Protein AF-A0A927RRY4-F1 (afdb_monomer)

Nearest PDB structures (foldseek):
  1vs3-assembly1_B  TM=9.418E-01  e=1.739E-26  Thermus thermophilus HB8
  2nr0-assembly1_B  TM=9.450E-01  e=1.843E-26  Escherichia coli K-12
  2nre-assembly1_A-2  TM=9.231E-01  e=2.767E-21  Escherichia coli K-12
  7r9g-assembly1_A-2  TM=7.947E-01  e=1.898E-15  Saccharomyces cerevisiae
  7r9f-assembly1_A-2  TM=7.989E-01  e=6.105E-15  Saccharomyces cerevisiae

Foldseek 3Di:
DDDFQKWKKKWWKWFQQQQAQWADDDPPDHHVQVQLQQLVCVLQVHRKGKDWLAITGRR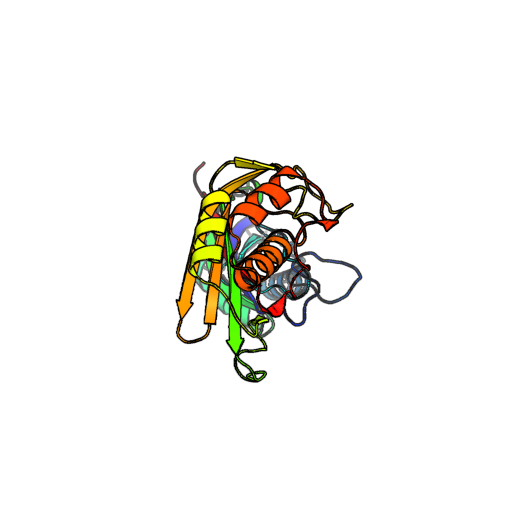ATADTIIIMIIGRDPDDFQCVQVSSQVSHDPRMGTDDMDIADPPDDSNVQWAKWKKKFKAFADPDDDPVCVQAHHYDPFFQQVLLQLLQVVVAAWAQLLLQADPPFDDPGSIWHWHGWDWDDDPRMIITMTMTRDDTPLRVQQVVQQSRVRRVVVHNVLSVVSRVVSHNVSTGDRHDNSRMYRHDIDGDRDD

Secondary structure (DSSP, 8-state):
-PPP-EEEEEEEEEE-GGGSS-SS--TTS--HHHHHHHHHHHHHSS----EESS---TT-EEEEEEEEEEEE--S-GGGHHHHHTTTS-TTEEEEEEEEE-TT--TTTTEEEEEEEEEEEE-SS--TTTTTTSEEES---HHHHHHHHHHHSEEEE-GGGS-TT---S-SEEEEEEEEEEEETTEEEEEEEES---TTHHHHHHHHHHHHHHH--THHHHHHHHHT-GGGS-----GGGEEEEEEEE----

Solvent-accessible surface area (backbone atoms only — not comparable to full-atom values): 13217 Å² total; per-residue (Å²): 134,81,85,82,41,78,44,24,36,41,37,29,28,30,36,62,18,72,86,24,53,12,33,54,74,57,95,87,50,58,19,52,44,50,50,50,23,52,14,45,16,67,71,67,75,44,94,31,68,71,47,57,58,65,80,46,55,54,22,33,23,29,58,38,39,49,32,32,38,62,47,72,53,88,70,57,69,91,51,47,34,70,58,37,44,76,56,32,56,94,53,37,42,45,80,46,69,44,79,49,62,82,84,64,53,64,62,8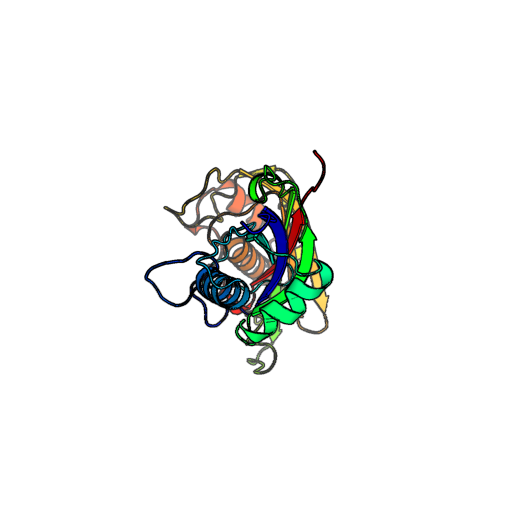3,29,50,65,34,38,32,36,35,37,29,32,28,60,40,93,63,90,47,83,91,50,51,71,51,22,42,81,35,77,61,67,35,62,67,20,32,48,53,34,32,57,72,56,44,40,79,42,61,40,45,16,33,40,55,86,92,54,88,62,96,64,55,63,36,44,26,78,42,46,48,74,46,77,58,89,58,34,37,35,43,35,42,27,22,65,61,78,50,56,63,20,70,34,18,48,51,24,29,41,50,54,24,10,63,68,54,48,30,68,54,51,56,55,29,42,73,62,47,36,43,84,70,37,34,58,72,47,72,36,50,18,35,30,40,51,38,61,45,66,62,86,75,133

Sequence (251 aa):
MGRIFMRKFVITIQYNGKNYCGWQKNDNGKSIQEEVEKALSSLFGVNTEAVGASRTDSGVSAKEYPVCFVADTKLPTNRIPFKLNRFLPKDIQAYKVKEVDLDFNLRKSVLKKTYVYSIYVSEHTLPLINPTAYKVDNLDEQAVKKALGYLVGKHDLTAFVTPGGDYTTPVKNIYSASLEQDGIVYKIKICGDGFGYNTIRIIAGTLVKIGQSGNAEDFVKIMQSKNRQNAGITLPPKGLVLESVEVTYQK

Radius of gyration: 19.67 Å; Cα contacts (8 Å, |Δi|>4): 588; chains: 1; bounding box: 51×35×58 Å

pLDDT: mean 95.09, std 7.98, range [43.19, 98.81]

Mean predicted aligned error: 3.89 Å

Structure (mmCIF, N/CA/C/O backbone):
data_AF-A0A927RRY4-F1
#
_entry.id   AF-A0A927RRY4-F1
#
loop_
_atom_site.group_PDB
_atom_site.id
_atom_site.type_symbol
_atom_site.label_atom_id
_atom_site.label_alt_id
_atom_site.label_comp_id
_atom_site.label_asym_id
_atom_site.label_entity_id
_atom_site.label_seq_id
_atom_site.pdbx_PDB_ins_code
_atom_site.Cartn_x
_atom_site.Cartn_y
_atom_site.Cartn_z
_atom_site.occupancy
_atom_site.B_iso_or_equiv
_atom_site.auth_seq_id
_atom_site.auth_comp_id
_atom_site.auth_asym_id
_atom_site.auth_atom_id
_atom_site.pdbx_PDB_model_num
ATOM 1 N N . MET A 1 1 ? 27.672 -3.715 -36.117 1.00 43.19 1 MET A N 1
ATOM 2 C CA . MET A 1 1 ? 27.563 -3.167 -34.747 1.00 43.19 1 MET A CA 1
ATOM 3 C C . MET A 1 1 ? 26.195 -2.509 -34.619 1.00 43.19 1 MET A C 1
ATOM 5 O O . MET A 1 1 ? 25.955 -1.494 -35.261 1.00 43.19 1 MET A O 1
ATOM 9 N N . GLY A 1 2 ? 25.241 -3.169 -33.957 1.00 55.50 2 GLY A N 1
ATOM 10 C CA . GLY A 1 2 ? 23.869 -2.664 -33.844 1.00 55.50 2 GLY A CA 1
ATOM 11 C C . GLY A 1 2 ? 23.824 -1.430 -32.945 1.00 55.50 2 GLY A C 1
ATOM 12 O O . GLY A 1 2 ? 24.433 -1.427 -31.883 1.00 55.50 2 GLY A O 1
ATOM 13 N N . ARG A 1 3 ? 23.141 -0.372 -33.388 1.00 57.91 3 ARG A N 1
ATOM 14 C CA . ARG A 1 3 ? 22.903 0.838 -32.588 1.00 57.91 3 ARG A CA 1
ATOM 15 C C . ARG A 1 3 ? 22.179 0.433 -31.293 1.00 57.91 3 ARG A C 1
ATOM 17 O O . ARG A 1 3 ? 21.111 -0.166 -31.389 1.00 57.91 3 ARG A O 1
ATOM 24 N N . ILE A 1 4 ? 22.765 0.744 -30.137 1.00 66.19 4 ILE A N 1
ATOM 25 C CA . ILE A 1 4 ? 22.171 0.528 -28.810 1.00 66.19 4 ILE A CA 1
ATOM 26 C C . ILE A 1 4 ? 21.054 1.565 -28.622 1.00 66.19 4 ILE A C 1
ATOM 28 O O . ILE A 1 4 ? 21.301 2.764 -28.764 1.00 66.19 4 ILE A O 1
ATOM 32 N N . PHE A 1 5 ? 19.834 1.122 -28.318 1.00 80.31 5 PHE A N 1
ATOM 33 C CA . PHE A 1 5 ? 18.679 1.969 -27.996 1.00 80.31 5 PHE A CA 1
ATOM 34 C C . PHE A 1 5 ? 18.361 1.849 -26.507 1.00 80.31 5 PHE A C 1
ATOM 36 O O . PHE A 1 5 ? 17.280 1.399 -26.125 1.00 80.31 5 PHE A O 1
ATOM 43 N N . MET A 1 6 ? 19.320 2.245 -25.667 1.00 93.50 6 MET A N 1
ATOM 44 C CA . MET A 1 6 ? 19.140 2.322 -24.217 1.00 93.50 6 MET A CA 1
ATOM 45 C C . MET A 1 6 ? 18.042 3.329 -23.891 1.00 93.50 6 MET A C 1
ATOM 47 O O . MET A 1 6 ? 18.203 4.531 -24.102 1.00 93.50 6 MET A O 1
ATOM 51 N N . ARG A 1 7 ? 16.916 2.821 -23.395 1.00 96.75 7 ARG A N 1
ATOM 52 C CA . ARG A 1 7 ? 15.715 3.597 -23.085 1.00 96.75 7 ARG A CA 1
ATOM 53 C C . ARG A 1 7 ? 15.236 3.238 -21.691 1.00 96.75 7 ARG A C 1
ATOM 55 O O . ARG A 1 7 ? 15.305 2.075 -21.288 1.00 96.75 7 ARG A O 1
ATOM 62 N N . LYS A 1 8 ? 14.745 4.229 -20.953 1.00 97.94 8 LYS A N 1
ATOM 63 C CA . LYS A 1 8 ? 14.193 4.037 -19.612 1.00 97.94 8 LYS A CA 1
ATOM 64 C C . LYS A 1 8 ? 12.689 4.199 -19.654 1.00 97.94 8 LYS A C 1
ATOM 66 O O . LYS A 1 8 ? 12.156 5.108 -20.286 1.00 97.94 8 LYS A O 1
ATOM 71 N N . PHE A 1 9 ? 12.002 3.309 -18.959 1.00 98.44 9 PHE A N 1
ATOM 72 C CA . PHE A 1 9 ? 10.552 3.279 -18.930 1.00 98.44 9 PHE A CA 1
ATOM 73 C C . PHE A 1 9 ? 10.057 3.317 -17.496 1.00 98.44 9 PHE A C 1
ATOM 75 O O . PHE A 1 9 ? 10.700 2.792 -16.589 1.00 98.44 9 PHE A O 1
ATOM 82 N N . VAL A 1 10 ? 8.882 3.907 -17.315 1.00 98.62 10 VAL A N 1
ATOM 83 C CA . VAL A 1 10 ? 8.025 3.697 -16.154 1.00 98.62 10 VAL A CA 1
ATOM 84 C C . VAL A 1 10 ? 6.778 2.981 -16.649 1.00 98.62 10 VAL A C 1
ATOM 86 O O . VAL A 1 10 ? 5.979 3.552 -17.390 1.00 98.62 10 VAL A O 1
ATOM 89 N N . ILE A 1 11 ? 6.629 1.719 -16.267 1.00 98.62 11 ILE A N 1
ATOM 90 C CA . ILE A 1 11 ? 5.452 0.901 -16.543 1.00 98.62 11 ILE A CA 1
ATOM 91 C C . ILE A 1 11 ? 4.572 0.849 -15.299 1.00 98.62 11 ILE A C 1
ATOM 93 O O . ILE A 1 11 ? 5.072 0.717 -14.186 1.00 98.62 11 ILE A O 1
ATOM 97 N N . THR A 1 12 ? 3.263 0.977 -15.464 1.00 98.69 12 THR A N 1
ATOM 98 C CA . THR A 1 12 ? 2.304 0.802 -14.376 1.00 98.69 12 THR A CA 1
ATOM 99 C C . THR A 1 12 ? 1.726 -0.598 -14.455 1.00 98.69 12 THR A C 1
ATOM 101 O O . THR A 1 12 ? 1.174 -0.994 -15.490 1.00 98.69 12 THR A O 1
ATOM 104 N N . ILE A 1 13 ? 1.867 -1.325 -13.351 1.00 98.75 13 ILE A N 1
ATOM 105 C CA . ILE A 1 13 ? 1.280 -2.644 -13.155 1.00 98.75 13 ILE A CA 1
ATOM 106 C C . ILE A 1 13 ? 0.160 -2.578 -12.118 1.00 98.75 13 ILE A C 1
ATOM 108 O O . ILE A 1 13 ? 0.164 -1.727 -11.230 1.00 98.75 13 ILE A O 1
ATOM 112 N N . GLN A 1 14 ? -0.766 -3.516 -12.226 1.00 98.56 14 GLN A N 1
ATOM 113 C CA . GLN A 1 14 ? -1.724 -3.888 -11.199 1.00 98.56 14 GLN A CA 1
ATOM 114 C C . GLN A 1 14 ? -1.397 -5.312 -10.754 1.00 98.56 14 GLN A C 1
ATOM 116 O O . GLN A 1 14 ? -1.007 -6.137 -11.584 1.00 98.56 14 GLN A O 1
ATOM 121 N N . TYR A 1 15 ? -1.563 -5.621 -9.470 1.00 98.62 15 TYR A N 1
ATOM 122 C CA . TYR A 1 15 ? -1.390 -6.986 -8.990 1.00 98.62 15 TYR A CA 1
ATOM 123 C C . TYR A 1 15 ? -2.271 -7.349 -7.796 1.00 98.62 15 TYR A C 1
ATOM 125 O O . TYR A 1 15 ? -2.585 -6.514 -6.941 1.00 98.62 15 TYR A O 1
ATOM 133 N N . ASN A 1 16 ? -2.619 -8.635 -7.721 1.00 98.38 16 ASN A N 1
ATOM 134 C CA . ASN A 1 16 ? -3.197 -9.260 -6.538 1.00 98.38 16 ASN A CA 1
ATOM 135 C C . ASN A 1 16 ? -2.069 -9.823 -5.666 1.00 98.38 16 ASN A C 1
ATOM 137 O O . ASN A 1 16 ? -1.429 -10.811 -6.015 1.00 98.38 16 ASN A O 1
ATOM 141 N N . GLY A 1 17 ? -1.835 -9.204 -4.511 1.00 97.69 17 GLY A N 1
ATOM 142 C CA . GLY A 1 17 ? -0.709 -9.539 -3.639 1.00 97.69 17 GLY A CA 1
ATOM 143 C C . GLY A 1 17 ? -0.865 -10.833 -2.843 1.00 97.69 17 GLY A C 1
ATOM 144 O O . GLY A 1 17 ? 0.094 -11.240 -2.193 1.00 97.69 17 GLY A O 1
ATOM 145 N N . LYS A 1 18 ? -2.039 -11.484 -2.868 1.00 97.44 18 LYS A N 1
ATOM 146 C CA . LYS A 1 18 ? -2.396 -12.606 -1.977 1.00 97.44 18 LYS A CA 1
ATOM 147 C C . LYS A 1 18 ? -1.337 -13.713 -1.909 1.00 97.44 18 LYS A C 1
ATOM 149 O O . LYS A 1 18 ? -1.095 -14.238 -0.827 1.00 97.44 18 LYS A O 1
ATOM 154 N N . ASN A 1 19 ? -0.736 -14.063 -3.043 1.00 96.88 19 ASN A N 1
ATOM 155 C CA . ASN A 1 19 ? 0.203 -15.184 -3.163 1.00 96.88 19 ASN A CA 1
ATOM 156 C C . ASN A 1 19 ? 1.678 -14.752 -3.107 1.00 96.88 19 ASN A C 1
ATOM 158 O O . ASN A 1 19 ? 2.556 -15.544 -3.448 1.00 96.88 19 ASN A O 1
ATOM 162 N N . TYR A 1 20 ? 1.949 -13.504 -2.715 1.00 98.06 20 TYR A N 1
ATOM 163 C CA . TYR A 1 20 ? 3.273 -12.902 -2.794 1.00 98.06 20 TYR A CA 1
ATOM 164 C C . TYR A 1 20 ? 3.754 -12.373 -1.447 1.00 98.06 20 TYR A C 1
ATOM 166 O O . TYR A 1 20 ? 3.009 -11.745 -0.685 1.00 98.06 20 TYR A O 1
ATOM 174 N N . CYS A 1 21 ? 5.053 -12.527 -1.215 1.00 96.94 21 CYS A N 1
ATOM 175 C CA . CYS A 1 21 ? 5.802 -12.008 -0.075 1.00 96.94 21 CYS A CA 1
ATOM 176 C C . CYS A 1 21 ? 6.147 -10.517 -0.243 1.00 96.94 21 CYS A C 1
ATOM 178 O O . CYS A 1 21 ? 7.229 -10.069 0.131 1.00 96.94 21 CYS A O 1
ATOM 180 N N . GLY A 1 22 ? 5.214 -9.748 -0.813 1.00 96.38 22 GLY A N 1
ATOM 181 C CA . GLY A 1 22 ? 5.327 -8.314 -1.052 1.00 96.38 22 GLY A CA 1
ATOM 182 C C . GLY A 1 22 ? 6.008 -7.970 -2.375 1.00 96.38 22 GLY A C 1
ATOM 183 O O . GLY A 1 22 ? 6.265 -8.829 -3.223 1.00 96.38 22 GLY A O 1
ATOM 184 N N . TRP A 1 23 ? 6.288 -6.678 -2.561 1.00 97.12 23 TRP A N 1
ATOM 185 C CA . TRP A 1 23 ? 6.979 -6.205 -3.762 1.00 97.12 23 TRP A CA 1
ATOM 186 C C . TRP A 1 23 ? 8.427 -6.700 -3.836 1.00 97.12 23 TRP A C 1
ATOM 188 O O . TRP A 1 23 ? 8.822 -7.281 -4.837 1.00 97.12 23 TRP A O 1
ATOM 198 N N . GLN A 1 24 ? 9.223 -6.442 -2.799 1.00 96.12 24 GLN A N 1
ATOM 199 C CA . GLN A 1 24 ? 10.682 -6.575 -2.836 1.00 96.12 24 GLN A CA 1
ATOM 200 C C . GLN A 1 24 ? 11.120 -8.049 -2.848 1.00 96.12 24 GLN A C 1
ATOM 202 O O . GLN A 1 24 ? 10.604 -8.837 -2.059 1.00 96.12 24 GLN A O 1
ATOM 207 N N . LYS A 1 25 ? 12.114 -8.412 -3.676 1.00 95.25 25 LYS A N 1
ATOM 208 C CA . LYS A 1 25 ? 12.800 -9.723 -3.593 1.00 95.25 25 LYS A CA 1
ATOM 209 C C . LYS A 1 25 ? 13.298 -9.996 -2.170 1.00 95.25 25 LYS A C 1
ATOM 211 O O . LYS A 1 25 ? 13.897 -9.110 -1.561 1.00 95.25 25 LYS A O 1
ATOM 216 N N . ASN A 1 26 ? 13.022 -11.188 -1.653 1.00 90.50 26 ASN A N 1
ATOM 217 C CA . ASN A 1 26 ? 13.413 -11.632 -0.318 1.00 90.50 26 ASN A CA 1
ATOM 218 C C . ASN A 1 26 ? 13.406 -13.167 -0.236 1.00 90.50 26 ASN A C 1
ATOM 220 O O . ASN A 1 26 ? 12.854 -13.822 -1.115 1.00 90.50 26 ASN A O 1
ATOM 224 N N . ASP A 1 27 ? 13.968 -13.719 0.838 1.00 90.81 27 ASP A N 1
ATOM 225 C CA . ASP A 1 27 ? 14.128 -15.171 1.008 1.00 90.81 27 ASP A CA 1
ATOM 226 C C . ASP A 1 27 ? 12.855 -15.883 1.503 1.00 90.81 27 ASP A C 1
ATOM 228 O O . ASP A 1 27 ? 12.834 -17.104 1.635 1.00 90.81 27 ASP A O 1
ATOM 232 N N . ASN A 1 28 ? 11.771 -15.146 1.780 1.00 88.12 28 ASN A N 1
ATOM 233 C CA . ASN A 1 28 ? 10.552 -15.711 2.371 1.00 88.12 28 ASN A CA 1
ATOM 234 C C . ASN A 1 28 ? 9.581 -16.296 1.334 1.00 88.12 28 ASN A C 1
ATOM 236 O O . ASN A 1 28 ? 8.569 -16.883 1.716 1.00 88.12 28 ASN A O 1
ATOM 240 N N . GLY A 1 29 ? 9.850 -16.122 0.037 1.00 92.88 29 GLY A N 1
ATOM 241 C CA . GLY A 1 29 ? 9.036 -16.677 -1.041 1.00 92.88 29 GLY A CA 1
ATOM 242 C C . GLY A 1 29 ? 8.929 -15.764 -2.259 1.00 92.88 29 GLY A C 1
ATOM 243 O O . GLY A 1 29 ? 9.696 -14.820 -2.431 1.00 92.88 29 GLY A O 1
ATOM 244 N N . LYS A 1 30 ? 7.944 -16.052 -3.118 1.00 95.81 30 LYS A N 1
ATOM 245 C CA . LYS A 1 30 ? 7.731 -15.336 -4.384 1.00 95.81 30 LYS A CA 1
ATOM 246 C C . LYS A 1 30 ? 7.435 -13.859 -4.135 1.00 95.81 30 LYS A C 1
ATOM 248 O O . LYS A 1 30 ? 6.503 -13.540 -3.395 1.00 95.81 30 LYS A O 1
ATOM 253 N N . SER A 1 31 ? 8.155 -12.960 -4.800 1.00 98.06 31 SER A N 1
ATOM 254 C CA . SER A 1 31 ? 7.881 -11.518 -4.757 1.00 98.06 31 SER A CA 1
ATOM 255 C C . SER A 1 31 ? 7.355 -10.995 -6.093 1.00 98.06 31 SER A C 1
ATOM 257 O O . SER A 1 31 ? 7.597 -11.579 -7.150 1.00 98.06 31 SER A O 1
ATOM 259 N N . ILE A 1 32 ? 6.646 -9.864 -6.060 1.00 98.56 32 ILE A N 1
ATOM 260 C CA . ILE A 1 32 ? 6.170 -9.214 -7.292 1.00 98.56 32 ILE A CA 1
ATOM 261 C C . ILE A 1 32 ? 7.360 -8.751 -8.145 1.00 98.56 32 ILE A C 1
ATOM 263 O O . ILE A 1 32 ? 7.339 -8.912 -9.362 1.00 98.56 32 ILE A O 1
ATOM 267 N N . GLN A 1 33 ? 8.406 -8.194 -7.522 1.00 98.62 33 GLN A N 1
ATOM 268 C CA . GLN A 1 33 ? 9.596 -7.724 -8.231 1.00 98.62 33 GLN A CA 1
ATOM 269 C C . GLN A 1 33 ? 10.280 -8.866 -8.982 1.00 98.62 33 GLN A C 1
ATOM 271 O O . GLN A 1 33 ? 10.667 -8.674 -10.129 1.00 98.62 33 GLN A O 1
ATOM 276 N N . GLU A 1 34 ? 10.412 -10.041 -8.363 1.00 98.19 34 GLU A N 1
ATOM 277 C CA . GLU A 1 34 ? 11.046 -11.199 -8.995 1.00 98.19 34 GLU A CA 1
ATOM 278 C C . GLU A 1 34 ? 10.301 -11.624 -10.268 1.00 98.19 34 GLU A C 1
ATOM 280 O O . GLU A 1 34 ? 10.915 -11.803 -11.318 1.00 98.19 34 GLU A O 1
ATOM 285 N N . GLU A 1 35 ? 8.973 -11.730 -10.207 1.00 98.62 35 GLU A N 1
ATOM 286 C CA . GLU A 1 35 ? 8.155 -12.104 -11.366 1.00 98.62 35 GLU A CA 1
ATOM 287 C C . GLU A 1 35 ? 8.179 -11.035 -12.467 1.00 98.62 35 GLU A C 1
ATOM 289 O O . GLU A 1 35 ? 8.225 -11.359 -13.656 1.00 98.62 35 GLU A O 1
ATOM 294 N N . VAL A 1 36 ? 8.214 -9.754 -12.090 1.00 98.75 36 VAL A N 1
ATOM 295 C CA . VAL A 1 36 ? 8.359 -8.649 -13.047 1.00 98.75 36 VAL A CA 1
ATOM 296 C C . VAL A 1 36 ? 9.728 -8.687 -13.731 1.00 98.75 36 VAL A C 1
ATOM 298 O O . VAL A 1 36 ? 9.791 -8.567 -14.952 1.00 98.75 36 VAL A O 1
ATOM 301 N N . GLU A 1 37 ? 10.816 -8.897 -12.990 1.00 98.75 37 GLU A N 1
ATOM 302 C CA . GLU A 1 37 ? 12.172 -8.998 -13.552 1.00 98.75 37 GLU A CA 1
ATOM 303 C C . GLU A 1 37 ? 12.333 -10.233 -14.451 1.00 98.75 37 GLU A C 1
ATOM 305 O O . GLU A 1 37 ? 12.931 -10.133 -15.526 1.00 98.75 37 GLU A O 1
ATOM 310 N N . LYS A 1 38 ? 11.734 -11.378 -14.089 1.00 98.62 38 LYS A N 1
ATOM 311 C CA . LYS A 1 38 ? 11.665 -12.571 -14.957 1.00 98.62 38 LYS A CA 1
ATOM 312 C C . LYS A 1 38 ? 10.935 -12.276 -16.267 1.00 98.62 38 LYS A C 1
ATOM 314 O O . LYS A 1 38 ? 11.420 -12.644 -17.342 1.00 98.62 38 LYS A O 1
ATOM 319 N N . ALA A 1 39 ? 9.794 -11.592 -16.198 1.00 98.75 39 ALA A N 1
ATOM 320 C CA . ALA A 1 39 ? 9.013 -11.233 -17.378 1.00 98.75 39 ALA A CA 1
ATOM 321 C C . ALA A 1 39 ? 9.744 -10.223 -18.276 1.00 98.75 39 ALA A C 1
ATOM 323 O O . ALA A 1 39 ? 9.772 -10.393 -19.497 1.00 98.75 39 ALA A O 1
ATOM 324 N N . LEU A 1 40 ? 10.379 -9.205 -17.685 1.00 98.69 40 LEU A N 1
ATOM 325 C CA . LEU A 1 40 ? 11.207 -8.238 -18.411 1.00 98.69 40 LEU A CA 1
ATOM 326 C C . LEU A 1 40 ? 12.387 -8.936 -19.091 1.00 98.69 40 LEU A C 1
ATOM 328 O O . LEU A 1 40 ? 12.614 -8.734 -20.283 1.00 98.69 40 LEU A O 1
ATOM 332 N N . SER A 1 41 ? 13.079 -9.817 -18.367 1.00 98.44 41 SER A N 1
ATOM 333 C CA . SER A 1 41 ? 14.222 -10.554 -18.909 1.00 98.44 41 SER A CA 1
ATOM 334 C C . SER A 1 41 ? 13.820 -11.484 -20.053 1.00 98.44 41 SER A C 1
ATOM 336 O O . SER A 1 41 ? 14.522 -11.570 -21.056 1.00 98.44 41 SER A O 1
ATOM 338 N N . SER A 1 42 ? 12.648 -12.117 -19.954 1.00 98.31 42 SER A N 1
ATOM 339 C CA . SER A 1 42 ? 12.085 -12.946 -21.030 1.00 98.31 42 SER A CA 1
ATOM 340 C C . SER A 1 42 ? 11.719 -12.121 -22.267 1.00 98.31 42 SER A C 1
ATOM 342 O O . SER A 1 42 ? 11.928 -12.562 -23.395 1.00 98.31 42 SER A O 1
ATOM 344 N N . LEU A 1 43 ? 11.192 -10.908 -22.073 1.00 98.12 43 LEU A N 1
ATOM 345 C CA . LEU A 1 43 ? 10.816 -10.016 -23.169 1.00 98.12 43 LEU A CA 1
ATOM 346 C C . LEU A 1 43 ? 12.033 -9.439 -23.909 1.00 98.12 43 LEU A C 1
ATOM 348 O O . LEU A 1 43 ? 11.990 -9.313 -25.134 1.00 98.12 43 LEU A O 1
ATOM 352 N N . PHE A 1 44 ? 13.078 -9.045 -23.178 1.00 96.75 44 PHE A N 1
ATOM 353 C CA . PHE A 1 44 ? 14.244 -8.351 -23.738 1.00 96.75 44 PHE A CA 1
ATOM 354 C C . PHE A 1 44 ? 15.450 -9.262 -24.002 1.00 96.75 44 PHE A C 1
ATOM 356 O O . PHE A 1 44 ? 16.394 -8.834 -24.660 1.00 96.75 44 PHE A O 1
ATOM 363 N N . GLY A 1 45 ? 15.418 -10.515 -23.540 1.00 96.12 45 GLY A N 1
ATOM 364 C CA . GLY A 1 45 ? 16.475 -11.505 -23.768 1.00 96.12 45 GLY A CA 1
ATOM 365 C C . GLY A 1 45 ? 17.741 -11.291 -22.933 1.00 96.12 45 GLY A C 1
ATOM 366 O O . GLY A 1 45 ? 18.748 -11.949 -23.177 1.00 96.12 45 GLY A O 1
ATOM 367 N N . VAL A 1 46 ? 17.707 -10.378 -21.960 1.00 95.00 46 VAL A N 1
ATOM 368 C CA . VAL A 1 46 ? 18.823 -10.047 -21.063 1.00 95.00 46 VAL A CA 1
ATOM 369 C C . VAL A 1 46 ? 18.294 -9.790 -19.659 1.00 95.00 46 VAL A C 1
ATOM 371 O O . VAL A 1 46 ? 17.154 -9.354 -19.502 1.00 95.00 46 VAL A O 1
ATOM 374 N N . ASN A 1 47 ? 19.118 -10.024 -18.636 1.00 96.50 47 ASN A N 1
ATOM 375 C CA . ASN A 1 47 ? 18.737 -9.721 -17.257 1.00 96.50 47 ASN A CA 1
ATOM 376 C C . ASN A 1 47 ? 18.362 -8.234 -17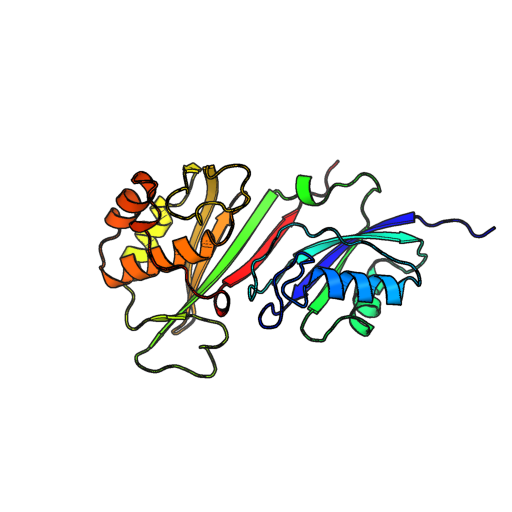.125 1.00 96.50 47 ASN A C 1
ATOM 378 O O . ASN A 1 47 ? 19.174 -7.358 -17.423 1.00 96.50 47 ASN A O 1
ATOM 382 N N . THR A 1 48 ? 17.118 -7.969 -16.729 1.00 97.31 48 THR A N 1
ATOM 383 C CA . THR A 1 48 ? 16.548 -6.622 -16.636 1.00 97.31 48 THR A CA 1
ATOM 384 C C . THR A 1 48 ? 16.041 -6.371 -15.222 1.00 97.31 48 THR A C 1
ATOM 386 O O . THR A 1 48 ? 15.064 -6.981 -14.788 1.00 97.31 48 THR A O 1
ATOM 389 N N . GLU A 1 49 ? 16.682 -5.439 -14.519 1.00 97.44 49 GLU A N 1
ATOM 390 C CA . GLU A 1 49 ? 16.293 -5.044 -13.165 1.00 97.44 49 GLU A CA 1
ATOM 391 C C . GLU A 1 49 ? 15.079 -4.109 -13.151 1.00 97.44 49 GLU A C 1
ATOM 393 O O . GLU A 1 49 ? 14.872 -3.296 -14.060 1.00 97.44 49 GLU A O 1
ATOM 398 N N . ALA A 1 50 ? 14.300 -4.186 -12.069 1.00 97.94 50 ALA A N 1
ATOM 399 C CA . ALA A 1 50 ? 13.103 -3.384 -11.875 1.00 97.94 50 ALA A CA 1
ATOM 400 C C . ALA A 1 50 ? 13.136 -2.622 -10.544 1.00 97.94 50 ALA A C 1
ATOM 402 O O . ALA A 1 50 ? 13.350 -3.182 -9.469 1.00 97.94 50 ALA A O 1
ATOM 403 N N . VAL A 1 51 ? 12.823 -1.328 -10.591 1.00 98.06 51 VAL A N 1
ATOM 404 C CA . VAL A 1 51 ? 12.706 -0.465 -9.410 1.00 98.06 51 VAL A CA 1
ATOM 405 C C . VAL A 1 51 ? 11.250 -0.065 -9.219 1.00 98.06 51 VAL A C 1
ATOM 407 O O . VAL A 1 51 ? 10.700 0.687 -10.014 1.00 98.06 51 VAL A O 1
ATOM 410 N N . GLY A 1 52 ? 10.617 -0.525 -8.141 1.00 97.38 52 GLY A N 1
ATOM 411 C CA . GLY A 1 52 ? 9.265 -0.102 -7.769 1.00 97.38 52 GLY A CA 1
ATOM 412 C C . GLY A 1 52 ? 9.226 1.284 -7.120 1.00 97.38 52 GLY A C 1
ATOM 413 O O . GLY A 1 52 ? 10.177 1.697 -6.443 1.00 97.38 52 GLY A O 1
ATOM 414 N N . ALA A 1 53 ? 8.096 1.979 -7.280 1.00 95.94 53 ALA A N 1
ATOM 415 C CA . ALA A 1 53 ? 7.842 3.278 -6.647 1.00 95.94 53 ALA A CA 1
ATOM 416 C C . ALA A 1 53 ? 7.657 3.203 -5.119 1.00 95.94 53 ALA A C 1
ATOM 418 O O . ALA A 1 53 ? 7.747 4.209 -4.411 1.00 95.94 53 ALA A O 1
ATOM 419 N N . SER A 1 54 ? 7.379 2.015 -4.583 1.00 91.62 54 SER A N 1
ATOM 420 C CA . SER A 1 54 ? 7.209 1.788 -3.151 1.00 91.62 54 SER A CA 1
ATOM 421 C C . SER A 1 54 ? 7.780 0.430 -2.739 1.00 91.62 54 SER A C 1
ATOM 423 O O . SER A 1 54 ? 8.358 -0.296 -3.539 1.00 91.62 54 SER A O 1
ATOM 425 N N . ARG A 1 55 ? 7.637 0.091 -1.462 1.00 91.56 55 ARG A N 1
ATOM 426 C CA . ARG A 1 55 ? 7.489 -1.300 -1.036 1.00 91.56 55 ARG A CA 1
ATOM 427 C C . ARG A 1 55 ? 6.008 -1.541 -0.729 1.00 91.56 55 ARG A C 1
ATOM 429 O O . ARG A 1 55 ? 5.262 -0.590 -0.468 1.00 91.56 55 ARG A O 1
ATOM 436 N N . THR A 1 56 ? 5.596 -2.795 -0.782 1.00 94.81 56 THR A N 1
ATOM 437 C CA . THR A 1 56 ? 4.298 -3.278 -0.301 1.00 94.81 56 THR A CA 1
ATOM 438 C C . THR A 1 56 ? 4.526 -4.546 0.501 1.00 94.81 56 THR A C 1
ATOM 440 O O . THR A 1 56 ? 5.417 -5.334 0.170 1.00 94.81 56 THR A O 1
ATOM 443 N N . ASP A 1 57 ? 3.748 -4.704 1.568 1.00 93.19 57 ASP A N 1
ATOM 444 C CA . ASP A 1 57 ? 3.874 -5.830 2.488 1.00 93.19 57 ASP A CA 1
ATOM 445 C C . ASP A 1 57 ? 3.355 -7.122 1.840 1.00 93.19 57 ASP A C 1
ATOM 447 O O . ASP A 1 57 ? 2.584 -7.093 0.876 1.00 93.19 57 ASP A O 1
ATOM 451 N N . SER A 1 58 ? 3.735 -8.269 2.407 1.00 96.06 58 SER A N 1
ATOM 452 C 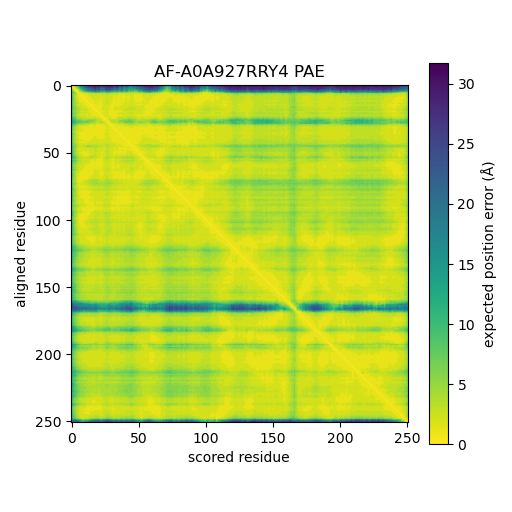CA . SER A 1 58 ? 3.196 -9.573 2.009 1.00 96.06 58 SER A CA 1
ATOM 453 C C . SER A 1 58 ? 1.668 -9.560 1.979 1.00 96.06 58 SER A C 1
ATOM 455 O O . SER A 1 58 ? 1.025 -9.117 2.933 1.00 96.06 58 SER A O 1
ATOM 457 N N . GLY A 1 59 ? 1.078 -10.061 0.893 1.00 97.19 59 GLY A N 1
ATOM 458 C CA . GLY A 1 59 ? -0.375 -10.121 0.729 1.00 97.19 59 GLY A CA 1
ATOM 459 C C . GLY A 1 59 ? -1.054 -8.824 0.267 1.00 97.19 59 GLY A C 1
ATOM 460 O O . GLY A 1 59 ? -2.235 -8.874 -0.074 1.00 97.19 59 GLY A O 1
ATOM 461 N N . VAL A 1 60 ? -0.372 -7.671 0.264 1.00 98.12 60 VAL A N 1
ATOM 462 C CA . VAL A 1 60 ? -0.979 -6.374 -0.099 1.00 98.12 60 VAL A CA 1
ATOM 463 C C . VAL A 1 60 ? -1.088 -6.254 -1.612 1.00 98.12 60 VAL A C 1
ATOM 465 O O . VAL A 1 60 ? -0.105 -6.459 -2.314 1.00 98.12 60 VAL A O 1
ATOM 468 N N . SER A 1 61 ? -2.264 -5.882 -2.117 1.00 98.56 61 SER A N 1
ATOM 469 C CA . SER A 1 61 ? -2.496 -5.686 -3.556 1.00 98.56 61 SER A CA 1
ATOM 470 C C . SER A 1 61 ? -2.188 -4.250 -3.989 1.00 98.56 61 SER A C 1
ATOM 472 O O . SER A 1 61 ? -2.123 -3.342 -3.158 1.00 98.56 61 SER A O 1
ATOM 474 N N . ALA A 1 62 ? -2.023 -4.017 -5.289 1.00 98.50 62 ALA A N 1
ATOM 475 C CA . ALA A 1 62 ? -1.897 -2.667 -5.833 1.00 98.50 62 ALA A CA 1
ATOM 476 C C . ALA A 1 62 ? -2.677 -2.524 -7.133 1.00 98.50 62 ALA A C 1
ATOM 478 O O . ALA A 1 62 ? -2.650 -3.424 -7.969 1.00 98.50 62 ALA A O 1
ATOM 479 N N . LYS A 1 63 ? -3.346 -1.383 -7.298 1.00 98.31 63 LYS A N 1
ATOM 480 C CA . LYS A 1 63 ? -4.109 -1.039 -8.498 1.00 98.31 63 LYS A CA 1
ATOM 481 C C . LYS A 1 63 ? -3.270 -0.239 -9.485 1.00 98.31 63 LYS A C 1
ATOM 483 O O . LYS A 1 63 ? -3.214 -0.612 -10.649 1.00 98.31 63 LYS A O 1
ATOM 488 N N . GLU A 1 64 ? -2.563 0.788 -9.015 1.00 98.00 64 GLU A N 1
ATOM 489 C CA . GLU A 1 64 ? -1.607 1.531 -9.839 1.00 98.00 64 GLU A CA 1
ATOM 490 C C . GLU A 1 64 ? -0.213 1.518 -9.207 1.00 98.00 64 GLU A C 1
ATOM 492 O O . GLU A 1 64 ? 0.098 2.301 -8.305 1.00 98.00 64 GLU A O 1
ATOM 497 N N . TYR A 1 65 ? 0.647 0.622 -9.692 1.00 98.56 65 TYR A N 1
ATOM 498 C CA . TYR A 1 65 ? 2.003 0.456 -9.187 1.00 98.56 65 TYR A CA 1
ATOM 499 C C . TYR A 1 65 ? 3.053 0.781 -10.257 1.00 98.56 65 TYR A C 1
ATOM 501 O O . TYR A 1 65 ? 3.292 -0.027 -11.157 1.00 98.56 65 TYR A O 1
ATOM 509 N N . PRO A 1 66 ? 3.696 1.959 -10.199 1.00 98.69 66 PRO A N 1
ATOM 510 C CA . PRO A 1 66 ? 4.764 2.300 -11.126 1.00 98.69 66 PRO A CA 1
ATOM 511 C C . PRO A 1 66 ? 6.042 1.497 -10.850 1.00 98.69 66 PRO A C 1
ATOM 513 O O . PRO A 1 66 ? 6.498 1.378 -9.708 1.00 98.69 66 PRO A O 1
ATOM 516 N N . VAL A 1 67 ? 6.648 1.006 -11.926 1.00 98.69 67 VAL A N 1
ATOM 517 C CA 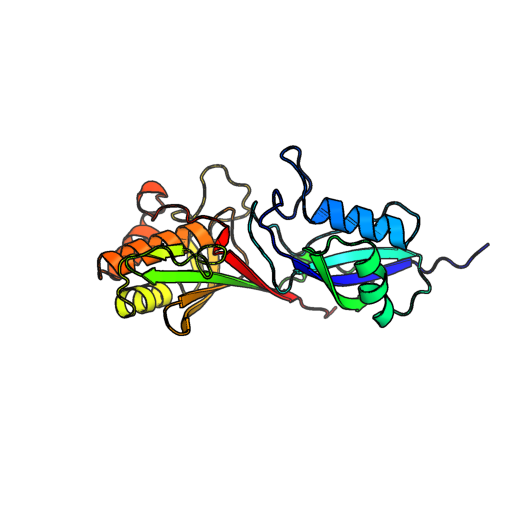. VAL A 1 67 ? 7.906 0.259 -11.955 1.00 98.69 67 VAL A CA 1
ATOM 518 C C . VAL A 1 67 ? 8.802 0.863 -13.024 1.00 98.69 67 VAL A C 1
ATOM 520 O O . VAL A 1 67 ? 8.372 1.067 -14.155 1.00 98.69 67 VAL A O 1
ATOM 523 N N . CYS A 1 68 ? 10.050 1.146 -12.677 1.00 98.56 68 CYS A N 1
ATOM 524 C CA . CYS A 1 68 ? 11.043 1.680 -13.591 1.00 98.56 68 CYS A CA 1
ATOM 525 C C . CYS A 1 68 ? 12.056 0.609 -13.988 1.00 98.56 68 CYS A C 1
ATOM 527 O O . CYS A 1 68 ? 12.521 -0.139 -13.131 1.00 98.56 68 CYS A O 1
ATOM 529 N N . PHE A 1 69 ? 12.405 0.559 -15.270 1.00 98.56 69 PHE A N 1
ATOM 530 C CA . PHE A 1 69 ? 13.448 -0.316 -15.803 1.00 98.56 69 PHE A CA 1
ATOM 531 C C . PHE A 1 69 ? 14.116 0.335 -17.018 1.00 98.56 69 PHE A C 1
ATOM 533 O O . PHE A 1 69 ? 13.574 1.270 -17.619 1.00 98.56 69 PHE A O 1
ATOM 540 N N . VAL A 1 70 ? 15.295 -0.165 -17.376 1.00 98.06 70 VAL A N 1
ATOM 541 C CA . VAL A 1 70 ? 16.032 0.219 -18.586 1.00 98.06 70 VAL A CA 1
ATOM 542 C C . VAL A 1 70 ? 16.051 -0.976 -19.528 1.00 98.06 70 VAL A C 1
ATOM 544 O O . VAL A 1 70 ? 16.233 -2.103 -19.081 1.00 98.06 70 VAL A O 1
ATOM 547 N N . ALA A 1 71 ? 15.855 -0.738 -20.820 1.00 96.56 71 ALA A N 1
ATOM 548 C CA . ALA A 1 71 ? 15.959 -1.774 -21.838 1.00 96.56 71 ALA A CA 1
ATOM 549 C C . ALA A 1 71 ? 16.621 -1.229 -23.106 1.00 96.56 71 ALA A C 1
ATOM 551 O O . ALA A 1 71 ? 16.353 -0.097 -23.515 1.00 96.56 71 ALA A O 1
ATOM 552 N N . ASP A 1 72 ? 17.440 -2.059 -23.752 1.00 94.50 72 ASP A N 1
ATOM 553 C CA . ASP A 1 72 ? 17.871 -1.840 -25.133 1.00 94.50 72 ASP A CA 1
ATOM 554 C C . ASP A 1 72 ? 16.789 -2.384 -26.069 1.00 94.50 72 ASP A C 1
ATOM 556 O O . ASP A 1 72 ? 16.629 -3.596 -26.237 1.00 94.50 72 ASP A O 1
ATOM 560 N N . THR A 1 73 ? 15.954 -1.496 -26.613 1.00 94.38 73 THR A N 1
ATOM 561 C CA . THR A 1 73 ? 14.810 -1.953 -27.403 1.00 94.38 73 THR A CA 1
ATOM 562 C C . THR A 1 73 ? 14.310 -0.962 -28.443 1.00 94.38 73 THR A C 1
ATOM 564 O O . THR A 1 73 ? 14.100 0.226 -28.190 1.00 94.38 73 THR A O 1
ATOM 567 N N . LYS A 1 74 ? 13.985 -1.504 -29.620 1.00 94.06 74 LYS A N 1
ATOM 568 C CA . LYS A 1 74 ? 13.243 -0.813 -30.685 1.00 94.06 74 LYS A CA 1
ATOM 569 C C . LYS A 1 74 ? 11.727 -0.971 -30.561 1.00 94.06 74 LYS A C 1
ATOM 571 O O . LYS A 1 74 ? 10.996 -0.497 -31.428 1.00 94.06 74 LYS A O 1
ATOM 576 N N . LEU A 1 75 ? 11.233 -1.677 -29.538 1.00 95.19 75 LEU A N 1
ATOM 577 C CA . LEU A 1 75 ? 9.796 -1.858 -29.363 1.00 95.19 75 LEU A CA 1
ATOM 578 C C . LEU A 1 75 ? 9.109 -0.490 -29.220 1.00 95.19 75 LEU A C 1
ATOM 580 O O . LEU A 1 75 ? 9.552 0.327 -28.404 1.00 95.19 75 LEU A O 1
ATOM 584 N N . PRO A 1 76 ? 8.020 -0.234 -29.969 1.00 96.75 76 PRO A N 1
ATOM 585 C CA . PRO A 1 76 ? 7.196 0.943 -29.738 1.00 96.75 76 PRO A CA 1
ATOM 586 C C . PRO A 1 76 ? 6.711 0.962 -28.289 1.00 96.75 76 PRO A C 1
ATOM 588 O O . PRO A 1 76 ? 6.222 -0.056 -27.792 1.00 96.75 76 PRO A O 1
ATOM 591 N N . THR A 1 77 ? 6.836 2.109 -27.618 1.00 97.50 77 THR A N 1
ATOM 592 C CA . THR A 1 77 ? 6.560 2.252 -26.178 1.00 97.50 77 THR A CA 1
ATOM 593 C C . THR A 1 77 ? 5.185 1.700 -25.819 1.00 97.50 77 THR A C 1
ATOM 595 O O . THR A 1 77 ? 5.068 0.832 -24.963 1.00 97.50 77 THR A O 1
ATOM 598 N N . ASN A 1 78 ? 4.148 2.079 -26.565 1.00 97.25 78 ASN A N 1
ATOM 599 C CA . ASN A 1 78 ? 2.770 1.627 -26.349 1.00 97.25 78 ASN A CA 1
ATOM 600 C C . ASN A 1 78 ? 2.541 0.107 -26.503 1.00 97.25 78 ASN A C 1
ATOM 602 O O . ASN A 1 78 ? 1.504 -0.393 -26.075 1.00 97.25 78 ASN A O 1
ATOM 606 N N . ARG A 1 79 ? 3.472 -0.647 -27.102 1.00 97.81 79 ARG A N 1
ATOM 607 C CA . ARG A 1 79 ? 3.376 -2.111 -27.251 1.00 97.81 79 ARG A CA 1
ATOM 608 C C . ARG A 1 79 ? 4.018 -2.878 -26.097 1.00 97.81 79 ARG A C 1
ATOM 610 O O . ARG A 1 79 ? 3.779 -4.081 -25.993 1.00 97.81 79 ARG A O 1
ATOM 617 N N . ILE A 1 80 ? 4.815 -2.219 -25.253 1.00 98.31 80 ILE A N 1
ATOM 618 C CA . ILE A 1 80 ? 5.544 -2.872 -24.158 1.00 98.31 80 ILE A CA 1
ATOM 619 C C . ILE A 1 80 ? 4.593 -3.581 -23.178 1.00 98.31 80 ILE A C 1
ATOM 621 O O . ILE A 1 80 ? 4.817 -4.770 -22.961 1.00 98.31 80 ILE A O 1
ATOM 625 N N . PRO A 1 81 ? 3.509 -2.964 -22.653 1.00 98.50 81 PRO A N 1
ATOM 626 C CA . PRO A 1 81 ? 2.631 -3.634 -21.689 1.00 98.50 81 PRO A CA 1
ATOM 627 C C . PRO A 1 81 ? 2.003 -4.903 -22.265 1.00 98.50 81 PRO A C 1
ATOM 629 O O . PRO A 1 81 ? 2.091 -5.969 -21.669 1.00 98.50 81 PRO A O 1
ATOM 632 N N . PHE A 1 82 ? 1.468 -4.816 -23.487 1.00 98.19 82 PHE A N 1
ATOM 633 C CA . PHE A 1 82 ? 0.860 -5.958 -24.172 1.00 98.19 82 PHE A CA 1
ATOM 634 C C . PHE A 1 82 ? 1.841 -7.122 -24.363 1.00 98.19 82 PHE A C 1
ATOM 636 O O . PHE A 1 82 ? 1.473 -8.280 -24.175 1.00 98.19 82 PHE A O 1
ATOM 643 N N . LYS A 1 83 ? 3.092 -6.832 -24.744 1.00 98.44 83 LYS A N 1
ATOM 644 C CA . LYS A 1 83 ? 4.112 -7.874 -24.913 1.00 98.44 83 LYS A CA 1
ATOM 645 C C . LYS A 1 83 ? 4.588 -8.435 -23.575 1.00 98.44 83 LYS A C 1
ATOM 647 O O . LYS A 1 83 ? 4.763 -9.645 -23.480 1.00 98.44 83 LYS A O 1
ATOM 652 N N . LEU A 1 84 ? 4.758 -7.588 -22.560 1.00 98.62 84 LEU A N 1
ATOM 653 C CA . LEU A 1 84 ? 5.182 -8.002 -21.224 1.00 98.62 84 LEU A CA 1
ATOM 654 C C . LEU A 1 84 ? 4.146 -8.917 -20.557 1.00 98.62 84 LEU A C 1
ATOM 656 O O . LEU A 1 84 ? 4.517 -9.930 -19.972 1.00 98.62 84 LEU A O 1
ATOM 660 N N . ASN A 1 85 ? 2.851 -8.630 -20.724 1.00 98.69 85 ASN A N 1
ATOM 661 C CA . ASN A 1 85 ? 1.754 -9.427 -20.159 1.00 98.69 85 ASN A CA 1
ATOM 662 C C . ASN A 1 85 ? 1.710 -10.880 -20.654 1.00 98.69 85 ASN A C 1
ATOM 664 O O . ASN A 1 85 ? 1.062 -11.708 -20.025 1.00 98.69 85 ASN A O 1
ATOM 668 N N . ARG A 1 86 ? 2.401 -11.216 -21.754 1.00 98.25 86 ARG A N 1
ATOM 669 C CA . ARG A 1 86 ? 2.559 -12.611 -22.205 1.00 98.25 86 ARG A CA 1
ATOM 670 C C . ARG A 1 86 ? 3.476 -13.432 -21.297 1.00 98.25 86 ARG A C 1
ATOM 672 O O . ARG A 1 86 ? 3.386 -14.654 -21.312 1.00 98.25 86 ARG A O 1
ATOM 679 N N . PHE A 1 87 ? 4.361 -12.763 -20.561 1.00 98.50 87 PHE A N 1
ATOM 680 C CA . PHE A 1 87 ? 5.333 -13.375 -19.659 1.00 98.50 87 PHE A CA 1
ATOM 681 C C . PHE A 1 87 ? 4.984 -13.160 -18.185 1.00 98.50 87 PHE A C 1
ATOM 683 O O . PHE A 1 87 ? 5.463 -13.905 -17.336 1.00 98.50 87 PHE A O 1
ATOM 690 N N . LEU A 1 88 ? 4.165 -12.153 -17.870 1.00 98.62 88 LEU A N 1
ATOM 691 C CA . LEU A 1 88 ? 3.712 -11.926 -16.504 1.00 98.62 88 LEU A CA 1
ATOM 692 C C . LEU A 1 88 ? 2.671 -12.974 -16.061 1.00 98.62 88 LEU A C 1
ATOM 694 O O . LEU A 1 88 ? 1.815 -13.371 -16.859 1.00 98.62 88 LEU A O 1
ATOM 698 N N . PRO A 1 89 ? 2.678 -13.363 -14.774 1.00 98.31 89 PRO A N 1
ATOM 699 C CA . PRO A 1 89 ? 1.590 -14.120 -14.156 1.00 98.31 89 PRO A CA 1
ATOM 700 C C . PRO A 1 89 ? 0.221 -13.432 -14.296 1.00 98.31 89 PRO A C 1
ATOM 702 O O . PRO A 1 89 ? 0.128 -12.212 -14.393 1.00 98.31 89 PRO A O 1
ATOM 705 N N . LYS A 1 90 ? -0.884 -14.190 -14.262 1.00 97.94 90 LYS A N 1
ATOM 706 C CA . LYS A 1 90 ? -2.248 -13.627 -14.423 1.00 97.94 90 LYS A CA 1
ATOM 707 C C . LYS A 1 90 ? -2.644 -12.638 -13.320 1.00 97.94 90 LYS A C 1
ATOM 709 O O . LYS A 1 90 ? -3.509 -11.794 -13.529 1.00 97.94 90 LYS A O 1
ATOM 714 N N . ASP A 1 91 ? -2.037 -12.764 -12.153 1.00 98.00 91 ASP A N 1
ATOM 715 C CA . ASP A 1 91 ? -2.201 -11.918 -10.976 1.00 98.00 91 ASP A CA 1
ATOM 716 C C . ASP A 1 91 ? -1.287 -10.682 -10.972 1.00 98.00 91 ASP A C 1
ATOM 718 O O . ASP A 1 91 ? -1.394 -9.885 -10.042 1.00 98.00 91 ASP A O 1
ATOM 722 N N . ILE A 1 92 ? -0.460 -10.472 -12.006 1.00 98.75 92 ILE A N 1
ATOM 723 C CA . ILE A 1 92 ? 0.350 -9.262 -12.220 1.00 98.75 92 ILE A CA 1
ATOM 724 C C . ILE A 1 92 ? 0.195 -8.816 -13.675 1.00 98.75 92 ILE A C 1
ATOM 726 O O . ILE A 1 92 ? 0.605 -9.523 -14.583 1.00 98.75 92 ILE A O 1
ATOM 730 N N . GLN A 1 93 ? -0.361 -7.641 -13.944 1.00 98.69 93 GLN A N 1
ATOM 731 C CA . GLN A 1 93 ? -0.585 -7.191 -15.322 1.00 98.69 93 GLN A CA 1
ATOM 732 C C . GLN A 1 93 ? -0.192 -5.728 -15.501 1.00 98.69 93 GLN A C 1
ATOM 734 O O . GLN A 1 93 ? -0.532 -4.870 -14.690 1.00 98.69 93 GLN A O 1
ATOM 739 N N . ALA A 1 94 ? 0.516 -5.435 -16.588 1.00 98.62 94 ALA A N 1
ATOM 740 C CA . ALA A 1 94 ? 0.864 -4.088 -17.006 1.00 98.62 94 ALA A CA 1
ATOM 741 C C . ALA A 1 94 ? -0.214 -3.497 -17.919 1.00 98.62 94 ALA A C 1
ATOM 743 O O . ALA A 1 94 ? -0.729 -4.174 -18.808 1.00 98.62 94 ALA A O 1
ATOM 744 N N . TYR A 1 95 ? -0.515 -2.210 -17.757 1.00 97.38 95 TYR A N 1
ATOM 745 C CA . TYR A 1 95 ? -1.566 -1.559 -18.556 1.00 97.38 95 TYR A CA 1
ATOM 746 C C . TYR A 1 95 ? -1.215 -0.150 -19.042 1.00 97.38 95 TYR A C 1
ATOM 748 O O . TYR A 1 95 ? -1.888 0.387 -19.919 1.00 97.38 95 TYR A O 1
ATOM 756 N N . LYS A 1 96 ? -0.142 0.454 -18.526 1.00 97.25 96 LYS A N 1
ATOM 757 C CA . LYS A 1 96 ? 0.311 1.793 -18.921 1.00 97.25 96 LYS A CA 1
ATOM 758 C C . LYS A 1 96 ? 1.827 1.837 -18.931 1.00 97.25 96 LYS A C 1
ATOM 760 O O . LYS A 1 96 ? 2.465 1.173 -18.125 1.00 97.25 96 LYS A O 1
ATOM 765 N N . VAL A 1 97 ? 2.413 2.618 -19.830 1.00 98.31 97 VAL A N 1
ATOM 766 C CA . VAL A 1 97 ? 3.860 2.839 -19.865 1.00 98.31 97 VAL A CA 1
ATOM 767 C C . VAL A 1 97 ? 4.178 4.235 -20.370 1.00 98.31 97 VAL A C 1
ATOM 769 O O . VAL A 1 97 ? 3.460 4.784 -21.208 1.00 98.31 97 VAL A O 1
ATOM 772 N N . LYS A 1 98 ? 5.270 4.793 -19.862 1.00 97.31 98 LYS A N 1
ATOM 773 C CA . LYS A 1 98 ? 5.853 6.050 -20.308 1.00 97.31 98 LYS A CA 1
ATOM 774 C C . LYS A 1 98 ? 7.360 5.881 -20.453 1.00 97.31 98 LYS A C 1
ATOM 776 O O . LYS A 1 98 ? 7.993 5.252 -19.613 1.00 97.31 98 LYS A O 1
ATOM 781 N N . GLU A 1 99 ? 7.919 6.436 -21.518 1.00 97.69 99 GLU A N 1
ATOM 782 C CA . GLU A 1 99 ? 9.365 6.597 -21.659 1.00 97.69 99 GLU A CA 1
ATOM 783 C C . GLU A 1 99 ? 9.811 7.849 -20.900 1.00 97.69 99 GLU A C 1
ATOM 785 O O . GLU A 1 99 ? 9.107 8.863 -20.896 1.00 97.69 99 GLU A O 1
ATOM 790 N N . VAL A 1 100 ? 10.942 7.746 -20.214 1.00 97.56 100 VAL A N 1
ATOM 791 C CA . VAL A 1 100 ? 11.514 8.794 -19.363 1.00 97.56 100 VAL A CA 1
ATOM 792 C C . VAL A 1 100 ? 13.002 8.944 -19.664 1.00 97.56 100 VAL A C 1
ATOM 794 O O . VAL A 1 100 ? 13.616 8.043 -20.240 1.00 97.56 100 VAL A O 1
ATOM 797 N N . ASP A 1 101 ? 13.588 10.069 -19.258 1.00 96.06 101 ASP A N 1
ATOM 798 C CA . ASP A 1 101 ? 15.028 10.285 -19.388 1.00 96.06 101 ASP A CA 1
ATOM 799 C C . ASP A 1 101 ? 15.829 9.228 -18.600 1.00 96.06 101 ASP A C 1
ATOM 801 O O . ASP A 1 101 ? 15.371 8.678 -17.592 1.00 96.06 101 ASP A O 1
ATOM 805 N N . LEU A 1 102 ? 17.043 8.914 -19.063 1.00 95.81 102 LEU A N 1
ATOM 806 C CA . LEU A 1 102 ? 17.874 7.859 -18.467 1.00 95.81 102 LEU A CA 1
ATOM 807 C C . LEU A 1 102 ? 18.267 8.155 -17.006 1.00 95.81 102 LEU A C 1
ATOM 809 O O . LEU A 1 102 ? 18.426 7.224 -16.209 1.00 95.81 102 LEU A O 1
ATOM 813 N N . ASP A 1 103 ? 18.371 9.428 -16.635 1.00 94.94 103 ASP A N 1
ATOM 814 C CA . ASP A 1 103 ? 18.689 9.924 -15.291 1.00 94.94 103 ASP A CA 1
ATOM 815 C C . ASP A 1 103 ? 17.473 9.981 -14.345 1.00 94.94 103 ASP A C 1
ATOM 817 O O . ASP A 1 103 ? 17.643 10.119 -13.131 1.00 94.94 103 ASP A O 1
ATOM 821 N N . PHE A 1 104 ? 16.253 9.778 -14.855 1.00 96.75 104 PHE A N 1
ATOM 822 C CA . PHE A 1 104 ? 15.021 9.818 -14.064 1.00 96.75 104 PHE A CA 1
ATOM 823 C C . PHE A 1 104 ? 15.061 8.848 -12.872 1.00 96.75 104 PHE A C 1
ATOM 825 O O . PHE A 1 104 ? 15.361 7.657 -13.022 1.00 96.75 104 PHE A O 1
ATOM 832 N N . ASN A 1 105 ? 14.697 9.323 -11.678 1.00 95.88 105 ASN A N 1
ATOM 833 C CA . ASN A 1 105 ? 14.658 8.513 -10.460 1.00 95.88 105 ASN A CA 1
ATOM 834 C C . ASN A 1 105 ? 13.226 8.362 -9.939 1.00 95.88 105 ASN A C 1
ATOM 836 O O . ASN A 1 105 ? 12.723 9.223 -9.222 1.00 95.88 105 ASN A O 1
ATOM 840 N N . LEU A 1 106 ? 12.608 7.210 -10.218 1.00 96.62 106 LEU A N 1
ATOM 841 C CA . LEU A 1 106 ? 11.211 6.954 -9.864 1.00 96.62 106 LEU A CA 1
ATOM 842 C C . LEU A 1 106 ? 10.895 7.201 -8.384 1.00 96.62 106 LEU A C 1
ATOM 844 O O . LEU A 1 106 ? 9.873 7.805 -8.085 1.00 96.62 106 LEU A O 1
ATOM 848 N N . ARG A 1 107 ? 11.752 6.759 -7.454 1.00 93.69 107 ARG A N 1
ATOM 849 C CA . ARG A 1 107 ? 11.481 6.891 -6.012 1.00 93.69 107 ARG A CA 1
ATOM 850 C C . ARG A 1 107 ? 11.533 8.343 -5.543 1.00 93.69 107 ARG A C 1
ATOM 852 O O . ARG A 1 107 ? 10.726 8.715 -4.699 1.00 93.69 107 ARG A O 1
ATOM 859 N N . LYS A 1 108 ? 12.454 9.147 -6.086 1.00 94.06 108 LYS A N 1
ATOM 860 C CA . LYS A 1 108 ? 12.553 10.587 -5.781 1.00 94.06 108 LYS A CA 1
ATOM 861 C C . LYS A 1 108 ? 11.426 11.403 -6.418 1.00 94.06 108 LYS A C 1
ATOM 863 O O . LYS A 1 108 ? 11.133 12.492 -5.947 1.00 94.06 108 LYS A O 1
ATOM 868 N N . SER A 1 109 ? 10.794 10.866 -7.457 1.00 96.31 109 SER A N 1
ATOM 869 C CA . SER A 1 109 ? 9.701 11.513 -8.183 1.00 96.31 109 SER A CA 1
ATOM 870 C C . SER A 1 109 ? 8.303 11.175 -7.650 1.00 96.31 109 SER A C 1
AT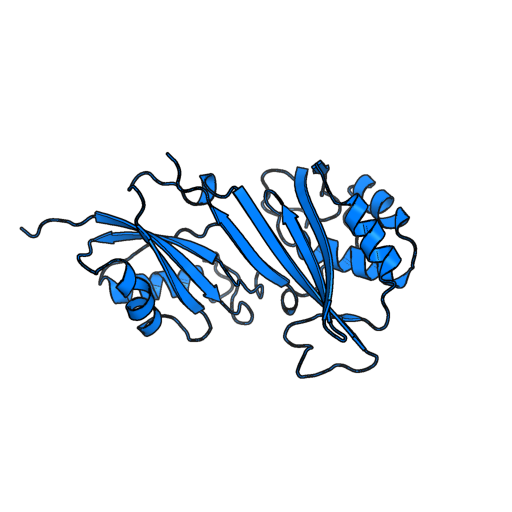OM 872 O O . SER A 1 109 ? 7.317 11.673 -8.193 1.00 96.31 109 SER A O 1
ATOM 874 N N . VAL A 1 110 ? 8.176 10.330 -6.620 1.00 96.12 110 VAL A N 1
ATOM 875 C CA . VAL A 1 110 ? 6.880 10.055 -5.975 1.00 96.12 110 VAL A CA 1
ATOM 876 C C . VAL A 1 110 ? 6.453 11.263 -5.142 1.00 96.12 110 VAL A C 1
ATOM 878 O O . VAL A 1 110 ? 7.174 11.674 -4.240 1.00 96.12 110 VAL A O 1
ATOM 881 N N . LEU A 1 111 ? 5.258 11.788 -5.415 1.00 96.00 111 LEU A N 1
ATOM 882 C CA . LEU A 1 111 ? 4.671 12.911 -4.681 1.00 96.00 111 LEU A CA 1
ATOM 883 C C . LEU A 1 111 ? 3.815 12.442 -3.503 1.00 96.00 111 LEU A C 1
ATOM 885 O O . LEU A 1 111 ? 3.914 12.975 -2.403 1.00 96.00 111 LEU A O 1
ATOM 889 N N . LYS A 1 112 ? 2.955 11.445 -3.736 1.00 97.06 112 LYS A N 1
ATOM 890 C CA . LYS A 1 112 ? 2.046 10.902 -2.720 1.00 97.06 112 LYS A CA 1
ATOM 891 C C . LYS A 1 112 ? 1.563 9.505 -3.086 1.00 97.06 112 LYS A C 1
ATOM 893 O O . LYS A 1 112 ? 1.614 9.090 -4.247 1.00 97.06 112 LYS A O 1
ATOM 898 N N . LYS A 1 113 ? 1.076 8.787 -2.080 1.00 97.69 113 LYS A N 1
ATOM 899 C CA . LYS A 1 113 ? 0.527 7.433 -2.199 1.00 97.69 113 LYS A CA 1
ATOM 900 C C . LYS A 1 113 ? -0.856 7.404 -1.578 1.00 97.69 113 LYS A C 1
ATOM 902 O O . LYS A 1 113 ? -1.028 7.904 -0.468 1.00 97.69 113 LYS A O 1
ATOM 907 N N . THR A 1 114 ? -1.802 6.779 -2.267 1.00 98.62 114 THR A N 1
ATOM 908 C CA . THR A 1 114 ? -3.158 6.561 -1.763 1.00 98.62 114 THR A CA 1
ATOM 909 C C . THR A 1 114 ? -3.357 5.084 -1.487 1.00 98.62 114 THR A C 1
ATOM 911 O O . THR A 1 114 ? -3.186 4.258 -2.380 1.00 98.62 114 THR A O 1
ATOM 914 N N . TYR A 1 115 ? -3.749 4.755 -0.265 1.00 98.62 115 TYR A N 1
ATOM 915 C CA . TYR A 1 115 ? -4.132 3.409 0.130 1.00 98.62 115 TYR A CA 1
ATOM 916 C C . TYR A 1 115 ? -5.622 3.356 0.439 1.00 98.62 115 TYR A C 1
ATOM 918 O O . TYR A 1 115 ? -6.184 4.315 0.968 1.00 98.62 115 TYR A O 1
ATOM 926 N N . VAL A 1 116 ? -6.237 2.215 0.144 1.00 98.75 116 VAL A N 1
ATOM 927 C CA . VAL A 1 116 ? -7.614 1.898 0.521 1.00 98.75 116 VAL A CA 1
ATOM 928 C C . VAL A 1 116 ? -7.603 0.631 1.362 1.00 98.75 116 VAL A C 1
ATOM 930 O O . VAL A 1 116 ? -7.060 -0.390 0.938 1.00 98.75 116 VAL A O 1
ATOM 933 N N . TYR A 1 117 ? -8.201 0.697 2.548 1.00 98.81 117 TYR A N 1
ATOM 934 C CA . TYR A 1 117 ? -8.491 -0.468 3.371 1.00 98.81 117 TYR A CA 1
ATOM 935 C C . TYR A 1 117 ? -9.998 -0.733 3.375 1.00 98.81 117 TYR A C 1
ATOM 937 O O . TYR A 1 117 ? -10.774 0.121 3.800 1.00 98.81 117 TYR A O 1
ATOM 945 N N . SER A 1 118 ? -10.409 -1.915 2.918 1.00 98.69 118 SER A N 1
ATOM 946 C CA . SER A 1 118 ? -11.820 -2.309 2.863 1.00 98.69 118 SER A CA 1
ATOM 947 C C . SER A 1 118 ? -12.225 -3.102 4.104 1.00 98.69 118 SER A C 1
ATOM 949 O O . SER A 1 118 ? -11.594 -4.106 4.456 1.00 98.69 118 SER A O 1
ATOM 951 N N . ILE A 1 119 ? -13.309 -2.680 4.741 1.00 98.50 119 ILE A N 1
ATOM 952 C CA . ILE A 1 119 ? -13.986 -3.380 5.836 1.00 98.50 119 ILE A CA 1
ATOM 953 C C . ILE A 1 119 ? -15.448 -3.617 5.447 1.00 98.50 119 ILE A C 1
ATOM 955 O O . ILE A 1 119 ? -15.980 -2.889 4.618 1.00 98.50 119 ILE A O 1
ATOM 959 N N . TYR A 1 120 ? -16.108 -4.621 6.011 1.00 98.31 120 TYR A N 1
ATOM 960 C CA . TYR A 1 120 ? -17.542 -4.826 5.812 1.00 98.31 120 TYR A CA 1
ATOM 961 C C . TYR A 1 120 ? -18.225 -5.179 7.126 1.00 98.31 120 TYR A C 1
ATOM 963 O O . TYR A 1 120 ? -17.666 -5.926 7.933 1.00 98.31 120 TYR A O 1
ATOM 971 N N . VAL A 1 121 ? -19.422 -4.631 7.325 1.00 96.50 121 VAL A N 1
ATOM 972 C CA . VAL A 1 121 ? -20.228 -4.866 8.526 1.00 96.50 121 VAL A CA 1
ATOM 973 C C . VAL A 1 121 ? -21.183 -6.019 8.246 1.00 96.50 121 VAL A C 1
ATOM 975 O O . VAL A 1 121 ? -21.971 -5.952 7.303 1.00 96.50 121 VAL A O 1
ATOM 978 N N . SER A 1 122 ? -21.074 -7.104 9.010 1.00 96.56 122 SER A N 1
ATOM 979 C CA . SER A 1 122 ? -21.932 -8.282 8.852 1.00 96.56 122 SER A CA 1
ATOM 980 C C . SER A 1 122 ? -21.817 -9.206 10.060 1.00 96.56 122 SER A C 1
ATOM 982 O O . SER A 1 122 ? -20.717 -9.432 10.565 1.00 96.56 122 SER A O 1
ATOM 984 N N . GLU A 1 123 ? -22.921 -9.837 10.457 1.00 95.44 123 GLU A N 1
ATOM 985 C CA . GLU A 1 123 ? -22.926 -10.904 11.467 1.00 95.44 123 GLU A CA 1
ATOM 986 C C . GLU A 1 123 ? -22.220 -12.168 10.953 1.00 95.44 123 GLU A C 1
ATOM 988 O O . GLU A 1 123 ? -21.452 -12.812 11.671 1.00 95.44 123 GLU A O 1
ATOM 993 N N . HIS A 1 124 ? -22.388 -12.483 9.666 1.00 96.19 124 HIS A N 1
ATOM 994 C CA . HIS A 1 124 ? -21.810 -13.664 9.030 1.00 96.19 124 HIS A CA 1
ATOM 995 C C . HIS A 1 124 ? -20.619 -13.319 8.136 1.00 96.19 124 HIS A C 1
ATOM 997 O O . HIS A 1 124 ? -20.532 -12.240 7.547 1.00 96.19 124 HIS A O 1
ATOM 1003 N N . THR A 1 125 ? -19.681 -14.257 8.008 1.00 97.38 125 THR A N 1
ATOM 1004 C CA . THR A 1 125 ? -18.611 -14.144 7.011 1.00 97.38 125 THR A CA 1
ATOM 1005 C C . THR A 1 125 ? -19.210 -14.282 5.620 1.00 97.38 125 THR A C 1
ATOM 1007 O O . THR A 1 125 ? -19.837 -15.295 5.324 1.00 97.38 125 THR A O 1
ATOM 1010 N N . LEU A 1 126 ? -18.976 -13.296 4.753 1.00 97.62 126 LEU A N 1
ATOM 1011 C CA . LEU A 1 126 ? -19.484 -13.295 3.381 1.00 97.62 126 LEU A CA 1
ATOM 1012 C C . LEU A 1 126 ? -18.392 -13.795 2.424 1.00 97.62 126 LEU A C 1
ATOM 1014 O O . LEU A 1 126 ? -17.435 -13.055 2.177 1.00 97.62 126 LEU A O 1
ATOM 1018 N N . PRO A 1 127 ? -18.483 -15.021 1.865 1.00 97.38 127 PRO A N 1
ATOM 1019 C CA . PRO A 1 127 ? -17.374 -15.635 1.125 1.00 97.38 127 PRO A CA 1
ATOM 1020 C C . PRO A 1 127 ? -16.918 -14.858 -0.116 1.00 97.38 127 PRO A C 1
ATOM 1022 O O . PRO A 1 127 ? -15.759 -14.968 -0.503 1.00 97.38 127 PRO A O 1
ATOM 1025 N N . LEU A 1 128 ? -17.801 -14.053 -0.714 1.00 96.88 128 LEU A N 1
ATOM 1026 C CA . LEU A 1 128 ? -17.501 -13.250 -1.904 1.00 96.88 128 LEU A CA 1
ATOM 1027 C C . LEU A 1 128 ? -16.828 -11.901 -1.588 1.00 96.88 128 LEU A C 1
ATOM 1029 O O . LEU A 1 128 ? -16.232 -11.302 -2.474 1.00 96.88 128 LEU A O 1
ATOM 1033 N N . ILE A 1 129 ? -16.889 -11.437 -0.334 1.00 96.94 129 ILE A N 1
ATOM 1034 C CA . ILE A 1 129 ? -16.353 -10.132 0.106 1.00 96.94 129 ILE A CA 1
ATOM 1035 C C . ILE A 1 129 ? -15.144 -10.320 1.028 1.00 96.94 129 ILE A C 1
ATOM 1037 O O . ILE A 1 129 ? -14.148 -9.602 0.948 1.00 96.94 129 ILE A O 1
ATOM 1041 N N . ASN A 1 130 ? -15.192 -11.337 1.889 1.00 97.62 130 ASN A N 1
ATOM 1042 C CA . ASN A 1 130 ? -14.153 -11.645 2.863 1.00 97.62 130 ASN A CA 1
ATOM 1043 C C . ASN A 1 130 ? -12.735 -11.828 2.282 1.00 97.62 130 ASN A C 1
ATOM 1045 O O . ASN A 1 130 ? -11.780 -11.550 3.012 1.00 97.62 130 ASN A O 1
ATOM 1049 N N . PRO A 1 131 ? -12.533 -12.293 1.033 1.00 97.00 131 PRO A N 1
ATOM 1050 C CA . PRO A 1 131 ? -11.200 -12.361 0.442 1.00 97.00 131 PRO A CA 1
ATOM 1051 C C . PRO A 1 131 ? -10.537 -10.996 0.223 1.00 97.00 131 PRO A C 1
ATOM 1053 O O . PRO A 1 131 ? -9.313 -10.953 0.155 1.00 97.00 131 PRO A O 1
ATOM 1056 N N . THR A 1 132 ? -11.311 -9.909 0.128 1.00 97.12 132 THR A N 1
ATOM 1057 C CA . THR A 1 132 ? -10.827 -8.558 -0.224 1.00 97.12 132 THR A CA 1
ATOM 1058 C C . THR A 1 132 ? -11.184 -7.486 0.808 1.00 97.12 132 THR A C 1
ATOM 1060 O O . THR A 1 132 ? -10.895 -6.311 0.599 1.00 97.12 132 THR A O 1
ATOM 1063 N N . ALA A 1 133 ? -11.825 -7.859 1.916 1.00 98.06 133 ALA A N 1
ATOM 1064 C CA . ALA A 1 133 ? -12.198 -6.945 2.989 1.00 98.06 133 ALA A CA 1
ATOM 1065 C C . ALA A 1 133 ? -12.155 -7.629 4.365 1.00 98.06 133 ALA A C 1
ATOM 1067 O O . ALA A 1 133 ? -12.176 -8.860 4.486 1.00 98.06 133 ALA A O 1
ATOM 1068 N N . TYR A 1 134 ? -12.075 -6.825 5.422 1.00 98.44 134 TYR A N 1
ATOM 1069 C CA . TYR A 1 134 ? -12.085 -7.289 6.810 1.00 98.44 134 TYR A CA 1
ATOM 1070 C C . TYR A 1 134 ? -13.489 -7.199 7.421 1.00 98.44 134 TYR A C 1
ATOM 1072 O O . TYR A 1 134 ? -14.129 -6.157 7.334 1.00 98.44 134 TYR A O 1
ATOM 1080 N N . LYS A 1 135 ? -13.968 -8.288 8.032 1.00 98.25 135 LYS A N 1
ATOM 1081 C CA . LYS A 1 135 ? -15.282 -8.338 8.689 1.00 98.25 135 LYS A CA 1
ATOM 1082 C C . LYS A 1 135 ? -15.230 -7.601 10.020 1.00 98.25 135 LYS A C 1
ATOM 1084 O O . LYS A 1 135 ? -14.309 -7.836 10.800 1.00 98.25 135 LYS A O 1
ATOM 1089 N N . VAL A 1 136 ? -16.255 -6.811 10.297 1.00 97.31 136 VAL A N 1
ATOM 1090 C CA . VAL A 1 136 ? -16.563 -6.290 11.632 1.00 97.31 136 VAL A CA 1
ATOM 1091 C C . VAL A 1 136 ? -18.043 -6.527 11.931 1.00 97.31 136 VAL A C 1
ATOM 1093 O O . VAL A 1 136 ? -18.851 -6.631 11.010 1.00 97.31 136 VAL A O 1
ATOM 1096 N N . ASP A 1 137 ? -18.401 -6.627 13.208 1.00 95.06 137 ASP A N 1
ATOM 1097 C CA . ASP A 1 137 ? -19.796 -6.869 13.610 1.00 95.06 137 ASP A CA 1
ATOM 1098 C C . ASP A 1 137 ? -20.603 -5.567 13.707 1.00 95.06 137 ASP A C 1
ATOM 1100 O O . ASP A 1 137 ? -21.800 -5.549 13.451 1.00 95.06 137 ASP A O 1
ATOM 1104 N N . ASN A 1 138 ? -19.936 -4.459 14.030 1.00 95.06 138 ASN A N 1
ATOM 1105 C CA . ASN A 1 138 ? -20.506 -3.117 14.058 1.00 95.06 138 ASN A CA 1
ATOM 1106 C C . ASN A 1 138 ? -19.429 -2.075 13.722 1.00 95.06 138 ASN A C 1
ATOM 1108 O O . ASN A 1 138 ? -18.228 -2.367 13.772 1.00 95.06 138 ASN A O 1
ATOM 1112 N N . LEU A 1 139 ? -19.877 -0.876 13.348 1.00 96.75 139 LEU A N 1
ATOM 1113 C CA . LEU A 1 139 ? -19.013 0.262 13.068 1.00 96.75 139 LEU A CA 1
ATOM 1114 C C . LEU A 1 139 ? -19.802 1.573 13.203 1.00 96.75 139 LEU A C 1
ATOM 1116 O O . LEU A 1 139 ? -20.679 1.849 12.387 1.00 96.75 139 LEU A O 1
ATOM 1120 N N . ASP A 1 140 ? -19.468 2.402 14.190 1.00 97.81 140 ASP A N 1
ATOM 1121 C CA . ASP A 1 140 ? -19.925 3.790 14.245 1.00 97.81 140 ASP A CA 1
ATOM 1122 C C . ASP A 1 140 ? -19.192 4.618 13.181 1.00 97.81 140 ASP A C 1
ATOM 1124 O O . ASP A 1 140 ? -18.021 4.992 13.312 1.00 97.81 140 ASP A O 1
ATOM 1128 N N . GLU A 1 141 ? -19.902 4.896 12.093 1.00 97.31 141 GLU A N 1
ATOM 1129 C CA . GLU A 1 141 ? -19.391 5.652 10.956 1.00 97.31 141 GLU A CA 1
ATOM 1130 C C . GLU A 1 141 ? -18.986 7.085 11.328 1.00 97.31 141 GLU A C 1
ATOM 1132 O O . GLU A 1 141 ? -17.990 7.600 10.810 1.00 97.31 141 GLU A O 1
ATOM 1137 N N . GLN A 1 142 ? -19.729 7.736 12.227 1.00 98.25 142 GLN A N 1
ATOM 1138 C CA . GLN A 1 142 ? -19.468 9.121 12.617 1.00 98.25 142 GLN A CA 1
ATOM 1139 C C . GLN A 1 142 ? -18.209 9.210 13.473 1.00 98.25 142 GLN A C 1
ATOM 1141 O O . GLN A 1 142 ? -17.371 10.087 13.242 1.00 98.25 142 GLN A O 1
ATOM 1146 N N . ALA A 1 143 ? -18.021 8.260 14.390 1.00 98.50 143 ALA A N 1
ATOM 1147 C CA . ALA A 1 143 ? -16.797 8.157 15.174 1.00 98.50 143 ALA A CA 1
ATOM 1148 C C . ALA A 1 143 ? -15.570 7.942 14.271 1.00 98.50 143 ALA A C 1
ATOM 1150 O O . ALA A 1 143 ? -14.552 8.624 14.427 1.00 98.50 143 ALA A O 1
ATOM 1151 N N . VAL A 1 144 ? -15.677 7.059 13.271 1.00 98.69 144 VAL A N 1
ATOM 1152 C CA . VAL A 1 144 ? -14.593 6.803 12.306 1.00 98.69 144 VAL A CA 1
ATOM 1153 C C . VAL A 1 144 ? -14.305 8.031 11.442 1.00 98.69 144 VAL A C 1
ATOM 1155 O O . VAL A 1 144 ? -13.140 8.405 11.287 1.00 98.69 144 VAL A O 1
ATOM 1158 N N . LYS A 1 145 ? -15.334 8.695 10.903 1.00 98.69 145 LYS A N 1
ATOM 1159 C CA . LYS A 1 145 ? -15.181 9.929 10.110 1.00 98.69 145 LYS A CA 1
ATOM 1160 C C . LYS A 1 145 ? -14.505 11.038 10.913 1.00 98.69 145 LYS A C 1
ATOM 1162 O O . LYS A 1 145 ? -13.587 11.686 10.410 1.00 98.69 145 LYS A O 1
ATOM 1167 N N . LYS A 1 146 ? -14.903 11.219 12.173 1.00 98.62 146 LYS A N 1
ATOM 1168 C CA . LYS A 1 146 ? -14.297 12.197 13.083 1.00 98.62 146 LYS A CA 1
ATOM 1169 C C . LYS A 1 146 ? -12.830 11.864 13.376 1.00 98.62 146 LYS A C 1
ATOM 1171 O O . LYS A 1 146 ? -11.979 12.745 13.272 1.00 98.62 146 LYS A O 1
ATOM 1176 N N . ALA A 1 147 ? -12.513 10.593 13.634 1.00 98.56 147 ALA A N 1
ATOM 1177 C CA . ALA A 1 147 ? -11.140 10.131 13.839 1.00 98.56 147 ALA A CA 1
ATOM 1178 C C . ALA A 1 147 ? -10.243 10.320 12.601 1.00 98.56 147 ALA A C 1
ATOM 1180 O O . ALA A 1 147 ? -9.097 10.751 12.728 1.00 98.56 147 ALA A O 1
ATOM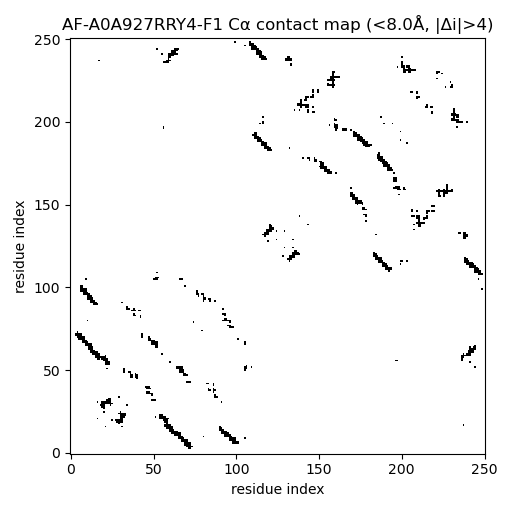 1181 N N . LEU A 1 148 ? -10.767 10.066 11.399 1.00 98.56 148 LEU A N 1
ATOM 1182 C CA . LEU A 1 148 ? -10.069 10.349 10.139 1.00 98.56 148 LEU A CA 1
ATOM 1183 C C . LEU A 1 148 ? -9.782 11.845 9.965 1.00 98.56 148 LEU A C 1
ATOM 1185 O O . LEU A 1 148 ? -8.70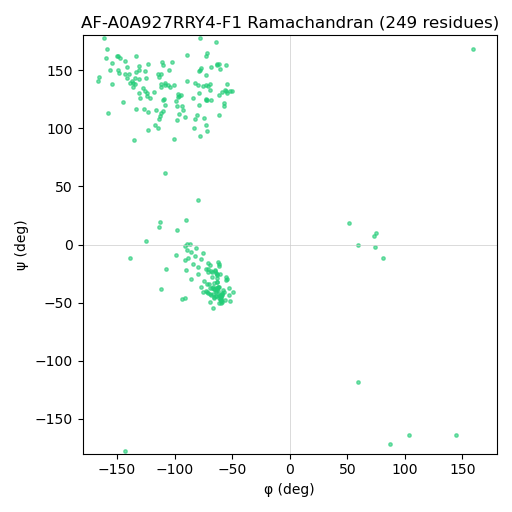5 12.200 9.493 1.00 98.56 148 LEU A O 1
ATOM 1189 N N . GLY A 1 149 ? -10.696 12.716 10.400 1.00 98.31 149 GLY A N 1
ATOM 1190 C CA . GLY A 1 149 ? -10.478 14.163 10.420 1.00 98.31 149 GLY A CA 1
ATOM 1191 C C . GLY A 1 149 ? -9.251 14.570 11.243 1.00 98.31 149 GLY A C 1
ATOM 1192 O O . GLY A 1 149 ? -8.475 15.415 10.804 1.00 98.31 149 GLY A O 1
ATOM 1193 N N . TYR A 1 150 ? -9.013 13.918 12.387 1.00 98.25 150 TYR A N 1
ATOM 1194 C CA . TYR A 1 150 ? -7.823 14.162 13.214 1.00 98.25 150 TYR A CA 1
ATOM 1195 C C . TYR A 1 150 ? -6.512 13.698 12.574 1.00 98.25 150 TYR A C 1
ATOM 1197 O O . TYR A 1 150 ? -5.446 14.182 12.949 1.00 98.25 150 TYR A O 1
ATOM 1205 N N . LEU A 1 151 ? -6.579 12.758 11.629 1.00 97.00 151 LEU A N 1
ATOM 1206 C CA . LEU A 1 151 ? -5.407 12.187 10.972 1.00 97.00 151 LEU A CA 1
ATOM 1207 C C . LEU A 1 151 ? -4.848 13.090 9.862 1.00 97.00 151 LEU A C 1
ATOM 1209 O O . LEU A 1 151 ? -3.697 12.916 9.475 1.00 97.00 151 LEU A O 1
ATOM 1213 N N . VAL A 1 152 ? -5.628 14.040 9.336 1.00 98.38 152 VAL A N 1
ATOM 1214 C CA . VAL A 1 152 ? -5.179 14.946 8.265 1.00 98.38 152 VAL A CA 1
ATOM 1215 C C . VAL A 1 152 ? -4.124 15.921 8.798 1.00 98.38 152 VAL A C 1
ATOM 1217 O O . VAL A 1 152 ? -4.245 16.451 9.902 1.00 98.38 152 VAL A O 1
ATOM 1220 N N . GLY A 1 153 ? -3.078 16.164 8.009 1.00 98.06 153 GLY A N 1
ATOM 1221 C CA . GLY A 1 153 ? -1.949 17.022 8.362 1.00 98.06 153 GLY A CA 1
ATOM 1222 C C . GLY A 1 153 ? -0.684 16.252 8.742 1.00 98.06 153 GLY A C 1
ATOM 1223 O O . GLY A 1 153 ? -0.521 15.069 8.434 1.00 98.06 153 GLY A O 1
ATOM 1224 N N . LYS A 1 154 ? 0.252 16.956 9.384 1.00 97.62 154 LYS A N 1
ATOM 1225 C CA . LYS A 1 154 ? 1.578 16.432 9.725 1.00 97.62 154 LYS A CA 1
ATOM 1226 C C . LYS A 1 154 ? 1.578 15.827 11.125 1.00 97.62 154 LYS A C 1
ATOM 1228 O O . LYS A 1 154 ? 1.450 16.559 12.103 1.00 97.62 154 LYS A O 1
ATOM 1233 N N . HIS A 1 155 ? 1.813 14.521 11.212 1.00 95.94 155 HIS A N 1
ATOM 1234 C CA . HIS A 1 155 ? 1.724 13.765 12.463 1.00 95.94 155 HIS A CA 1
ATOM 1235 C C . HIS A 1 155 ? 2.917 12.846 12.669 1.00 95.94 155 HIS A C 1
ATOM 1237 O O . HIS A 1 155 ? 3.479 12.309 11.716 1.00 95.94 155 HIS A O 1
ATOM 1243 N N . ASP A 1 156 ? 3.272 12.637 13.933 1.00 94.81 156 ASP A N 1
ATOM 1244 C CA . ASP A 1 156 ? 4.148 11.548 14.351 1.00 94.81 156 ASP A CA 1
ATOM 1245 C C . ASP A 1 156 ? 3.316 10.265 14.479 1.00 94.81 156 ASP A C 1
ATOM 1247 O O . ASP A 1 156 ? 2.510 10.118 15.397 1.00 94.81 156 ASP A O 1
ATOM 1251 N N . LEU A 1 157 ? 3.504 9.337 13.542 1.00 95.00 157 LEU A N 1
ATOM 1252 C CA . LEU A 1 157 ? 2.750 8.089 13.475 1.00 95.00 157 LEU A CA 1
ATOM 1253 C C . LEU A 1 157 ? 3.411 6.948 14.257 1.00 95.00 157 LEU A C 1
ATOM 1255 O O . LEU A 1 157 ? 3.104 5.790 13.987 1.00 95.00 157 LEU A O 1
ATOM 1259 N N . THR A 1 158 ? 4.297 7.223 15.222 1.00 94.25 158 THR A N 1
ATOM 1260 C CA . THR A 1 158 ? 5.010 6.177 15.988 1.00 94.25 158 THR A CA 1
ATOM 1261 C C . THR A 1 158 ? 4.063 5.145 16.618 1.00 94.25 158 THR A C 1
ATOM 1263 O O . THR A 1 158 ? 4.342 3.947 16.569 1.00 94.25 158 THR A O 1
ATOM 1266 N N . ALA A 1 159 ? 2.891 5.564 17.117 1.00 95.62 159 ALA A N 1
ATOM 1267 C CA . ALA A 1 159 ? 1.873 4.645 17.650 1.00 95.62 159 ALA A CA 1
ATOM 1268 C C . ALA A 1 159 ? 1.340 3.641 16.603 1.00 95.62 159 ALA A C 1
ATOM 1270 O O . ALA A 1 159 ? 0.778 2.602 16.947 1.00 95.62 159 ALA A O 1
ATOM 1271 N N . PHE A 1 160 ? 1.528 3.932 15.320 1.00 95.44 160 PHE A N 1
ATOM 1272 C CA . PHE A 1 160 ? 1.032 3.158 14.191 1.00 95.44 160 PHE A CA 1
ATOM 1273 C C . PHE A 1 160 ? 2.150 2.486 13.393 1.00 95.44 160 PHE A C 1
ATOM 1275 O O . PHE A 1 160 ? 1.940 2.116 12.244 1.00 95.44 160 PHE A O 1
ATOM 1282 N N . VAL A 1 161 ? 3.343 2.316 13.957 1.00 90.06 161 VAL A N 1
ATOM 1283 C CA . VAL A 1 161 ? 4.458 1.643 13.278 1.00 90.06 161 VAL A CA 1
ATOM 1284 C C . VAL A 1 161 ? 4.808 0.348 14.008 1.00 90.06 161 VAL A C 1
ATOM 1286 O O . VAL A 1 161 ? 4.664 0.235 15.225 1.00 90.06 161 VAL A O 1
ATOM 1289 N N . THR A 1 162 ? 5.237 -0.671 13.261 1.00 85.38 162 THR A N 1
ATOM 1290 C CA . THR A 1 162 ? 5.817 -1.881 13.856 1.00 85.38 162 THR A CA 1
ATOM 1291 C C . THR A 1 162 ? 7.209 -1.563 14.423 1.00 85.38 162 THR A C 1
ATOM 1293 O O . THR A 1 162 ? 8.060 -1.094 13.662 1.00 85.38 162 THR A O 1
ATOM 1296 N N . PRO A 1 163 ? 7.473 -1.825 15.719 1.00 77.25 163 PRO A N 1
ATOM 1297 C CA . PRO A 1 163 ? 8.798 -1.632 16.307 1.00 77.25 163 PRO A CA 1
ATOM 1298 C C . PRO A 1 163 ? 9.883 -2.382 15.525 1.00 77.25 163 PRO A C 1
ATOM 1300 O O . PRO A 1 163 ? 9.660 -3.512 15.096 1.00 77.25 163 PRO A O 1
ATOM 1303 N N . GLY A 1 164 ? 11.042 -1.749 15.320 1.00 69.19 164 GLY A N 1
ATOM 1304 C CA . GLY A 1 164 ? 12.154 -2.334 14.558 1.00 69.19 164 GLY A CA 1
ATOM 1305 C C . GLY A 1 164 ? 11.937 -2.403 13.040 1.00 69.19 164 GLY A C 1
ATOM 1306 O O . GLY A 1 164 ? 12.741 -3.011 12.340 1.00 69.19 164 GLY A O 1
ATOM 1307 N N . GLY A 1 165 ? 10.862 -1.802 12.519 1.00 64.44 165 GLY A N 1
ATOM 1308 C CA . GLY A 1 165 ? 10.645 -1.676 11.081 1.00 64.44 165 GLY A CA 1
ATOM 1309 C C . GLY A 1 165 ? 11.648 -0.733 10.408 1.00 64.44 165 GLY A C 1
ATOM 1310 O O . GLY A 1 165 ? 12.140 0.217 11.009 1.00 64.44 165 GLY A O 1
ATOM 1311 N N . ASP A 1 166 ? 11.901 -0.973 9.125 1.00 57.94 166 ASP A N 1
ATOM 1312 C CA . ASP A 1 166 ? 12.772 -0.157 8.276 1.00 57.94 166 ASP A CA 1
ATOM 1313 C C . ASP A 1 166 ? 12.019 1.123 7.845 1.00 57.94 166 ASP A C 1
ATOM 1315 O O . ASP A 1 166 ? 11.224 1.106 6.899 1.00 57.94 166 ASP A O 1
ATOM 1319 N N . TYR A 1 167 ? 12.174 2.227 8.587 1.00 63.53 167 TYR A N 1
ATOM 1320 C CA . TYR A 1 167 ? 11.572 3.524 8.250 1.00 63.53 167 TYR A CA 1
ATOM 1321 C C . TYR A 1 167 ? 12.545 4.691 8.429 1.00 63.53 167 TYR A C 1
ATOM 1323 O O . TYR A 1 167 ? 13.275 4.785 9.407 1.00 63.53 167 TYR A O 1
ATOM 1331 N N . THR A 1 168 ? 12.504 5.635 7.484 1.00 65.62 168 THR A N 1
ATOM 1332 C CA . THR A 1 168 ? 13.319 6.860 7.514 1.00 65.62 168 THR A CA 1
ATOM 1333 C C . THR A 1 168 ? 12.854 7.855 8.577 1.00 65.62 168 THR A C 1
ATOM 1335 O O . THR A 1 168 ? 13.666 8.568 9.151 1.00 65.62 168 THR A O 1
ATOM 1338 N N . THR A 1 169 ? 11.543 7.928 8.833 1.00 84.19 169 THR A N 1
ATOM 1339 C CA . THR A 1 169 ? 10.942 8.764 9.884 1.00 84.19 169 THR A CA 1
ATOM 1340 C C . THR A 1 169 ? 9.478 8.366 10.124 1.00 84.19 169 THR A C 1
ATOM 1342 O O . THR A 1 169 ? 8.774 8.078 9.144 1.00 84.19 169 THR A O 1
ATOM 1345 N N . PRO A 1 170 ? 8.999 8.350 11.386 1.00 87.75 170 PRO A N 1
ATOM 1346 C CA . PRO A 1 170 ? 7.592 8.116 11.711 1.00 87.75 170 PRO A CA 1
ATOM 1347 C C . PRO A 1 170 ? 6.717 9.352 11.457 1.00 87.75 170 PRO A C 1
ATOM 1349 O O . PRO A 1 170 ? 5.494 9.241 11.444 1.00 87.75 170 PRO A O 1
ATOM 1352 N N . VAL A 1 171 ? 7.322 10.524 11.232 1.00 93.88 171 VAL A N 1
ATOM 1353 C CA . VAL A 1 171 ? 6.591 11.755 10.923 1.00 93.88 171 VAL A CA 1
ATOM 1354 C C . VAL A 1 171 ? 6.177 11.747 9.457 1.00 93.88 171 VAL A C 1
ATOM 1356 O O . VAL A 1 171 ? 7.043 11.689 8.581 1.00 93.88 171 VAL A O 1
ATOM 1359 N N . LYS A 1 172 ? 4.869 11.818 9.196 1.00 94.94 172 LYS A N 1
ATOM 1360 C CA . LYS A 1 172 ? 4.271 11.808 7.852 1.00 94.94 172 LYS A CA 1
ATOM 1361 C C . LYS A 1 172 ? 3.272 12.934 7.686 1.00 94.94 172 LYS A C 1
ATOM 1363 O O . LYS A 1 172 ? 2.628 13.343 8.653 1.00 94.94 172 LYS A O 1
ATOM 1368 N N . ASN A 1 173 ? 3.139 13.417 6.458 1.00 97.44 173 ASN A N 1
ATOM 1369 C CA . ASN A 1 173 ? 2.065 14.319 6.081 1.00 97.44 173 ASN A CA 1
ATOM 1370 C C . ASN A 1 173 ? 0.931 13.540 5.410 1.00 97.44 173 ASN A C 1
ATOM 1372 O O . ASN A 1 173 ? 1.122 12.923 4.358 1.00 97.44 173 ASN A O 1
ATOM 1376 N N . ILE A 1 174 ? -0.249 13.584 6.019 1.00 98.31 174 ILE A N 1
ATOM 1377 C CA . ILE A 1 174 ? -1.480 12.999 5.495 1.00 98.31 174 ILE A CA 1
ATOM 1378 C C . ILE A 1 174 ? -2.252 14.096 4.775 1.00 98.31 174 ILE A C 1
ATOM 1380 O O . ILE A 1 174 ? -2.751 15.036 5.390 1.00 98.31 174 ILE A O 1
ATOM 1384 N N . TYR A 1 175 ? -2.350 13.975 3.457 1.00 98.50 175 TYR A N 1
ATOM 1385 C CA . TYR A 1 175 ? -3.033 14.943 2.605 1.00 98.50 175 TYR A CA 1
ATOM 1386 C C . TYR A 1 175 ? -4.551 14.800 2.668 1.00 98.50 175 TYR A C 1
ATOM 1388 O O . TYR A 1 175 ? -5.269 15.794 2.606 1.00 98.50 175 TYR A O 1
ATOM 1396 N N . SER A 1 176 ? -5.047 13.568 2.775 1.00 98.69 176 SER A N 1
ATOM 1397 C CA . SER A 1 176 ? -6.473 13.300 2.937 1.00 98.69 176 SER A CA 1
ATOM 1398 C C . SER A 1 176 ? -6.720 11.955 3.609 1.00 98.69 176 SER A C 1
ATOM 1400 O O . SER A 1 176 ? -5.936 11.013 3.471 1.00 98.69 176 SER A O 1
ATOM 1402 N N . ALA A 1 177 ? -7.828 11.881 4.339 1.00 98.62 177 ALA A N 1
ATOM 1403 C CA . ALA A 1 177 ? -8.304 10.681 5.002 1.00 98.62 177 ALA A CA 1
ATOM 1404 C C . ALA A 1 177 ? -9.840 10.681 4.950 1.00 98.62 177 ALA A C 1
ATOM 1406 O O . ALA A 1 177 ? -10.466 11.651 5.377 1.00 98.62 177 ALA A O 1
ATOM 1407 N N . SER A 1 178 ? -10.453 9.641 4.387 1.00 98.62 178 SER A N 1
ATOM 1408 C CA . SER A 1 178 ? -11.907 9.570 4.199 1.00 98.62 178 SER A CA 1
ATOM 1409 C C . SER A 1 178 ? -12.458 8.162 4.407 1.00 98.62 178 SER A C 1
ATOM 1411 O O . SER A 1 178 ? -11.737 7.166 4.321 1.00 98.62 178 SER A O 1
ATOM 1413 N N . LEU A 1 179 ? -13.756 8.105 4.704 1.00 98.62 179 LEU A N 1
ATOM 1414 C CA . LEU A 1 179 ? -14.542 6.881 4.767 1.00 98.62 179 LEU A CA 1
ATOM 1415 C C . LEU A 1 179 ? -15.614 6.952 3.681 1.00 98.62 179 LEU A C 1
ATOM 1417 O O . LEU A 1 179 ? -16.480 7.826 3.722 1.00 98.62 179 LEU A O 1
ATOM 1421 N N . GLU A 1 180 ? -15.531 6.050 2.712 1.00 97.50 180 GLU A N 1
ATOM 1422 C CA . GLU A 1 180 ? -16.510 5.904 1.633 1.00 97.50 180 GLU A CA 1
ATOM 1423 C C . GLU A 1 180 ? -17.314 4.621 1.870 1.00 97.50 180 GLU A C 1
ATOM 1425 O O . GLU A 1 180 ? -16.737 3.603 2.251 1.00 97.50 180 GLU A O 1
ATOM 1430 N N . GLN A 1 181 ? -18.628 4.647 1.650 1.00 95.00 181 GLN A N 1
ATOM 1431 C CA . GLN A 1 181 ? -19.490 3.474 1.801 1.00 95.00 181 GLN A CA 1
ATOM 1432 C C . GLN A 1 181 ? -20.015 3.014 0.438 1.00 95.00 181 GLN A C 1
ATOM 1434 O O . GLN A 1 181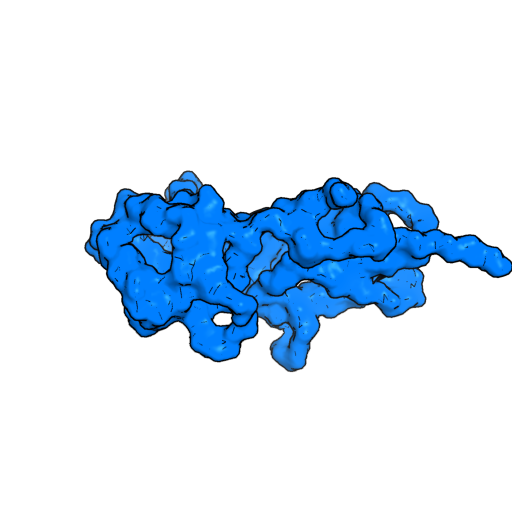 ? -20.453 3.822 -0.377 1.00 95.00 181 GLN A O 1
ATOM 1439 N N . ASP A 1 182 ? -19.968 1.705 0.212 1.00 91.94 182 ASP A N 1
ATOM 1440 C CA . ASP A 1 182 ? -20.426 1.012 -0.989 1.00 91.94 182 ASP A CA 1
ATOM 1441 C C . ASP A 1 182 ? -21.226 -0.227 -0.557 1.00 91.94 182 ASP A C 1
ATOM 1443 O O . ASP A 1 182 ? -20.675 -1.293 -0.260 1.00 91.94 182 ASP A O 1
ATOM 1447 N N . GLY A 1 183 ? -22.539 -0.043 -0.388 1.00 90.25 183 GLY A N 1
ATOM 1448 C CA . GLY A 1 183 ? -23.406 -1.029 0.255 1.00 90.25 183 GLY A CA 1
ATOM 1449 C C . GLY A 1 183 ? -22.957 -1.323 1.690 1.00 90.25 183 GLY A C 1
ATOM 1450 O O . GLY A 1 183 ? -22.938 -0.437 2.542 1.00 90.25 183 GLY A O 1
ATOM 1451 N N . ILE A 1 184 ? -22.586 -2.576 1.957 1.00 92.00 184 ILE A N 1
ATOM 1452 C CA . ILE A 1 184 ? -22.103 -3.033 3.275 1.00 92.00 184 ILE A CA 1
ATOM 1453 C C . ILE A 1 184 ? -20.585 -2.894 3.458 1.00 92.00 184 ILE A C 1
ATOM 1455 O O . ILE A 1 184 ? -20.061 -3.214 4.528 1.00 92.00 184 ILE A O 1
ATOM 1459 N N . VAL A 1 185 ? -19.866 -2.478 2.412 1.00 97.62 185 VAL A N 1
ATOM 1460 C CA . VAL A 1 185 ? -18.411 -2.313 2.433 1.00 97.62 185 VAL A CA 1
ATOM 1461 C C . VAL A 1 185 ? -18.079 -0.852 2.702 1.00 97.62 185 VAL A C 1
ATOM 1463 O O . VAL A 1 185 ? -18.513 0.040 1.978 1.00 97.62 185 VAL A O 1
ATOM 1466 N N . TYR A 1 186 ? -17.243 -0.611 3.703 1.00 98.44 186 TYR A N 1
ATOM 1467 C CA . TYR A 1 186 ? -16.650 0.686 3.983 1.00 98.44 186 TYR A CA 1
ATOM 1468 C C . TYR A 1 186 ? -15.188 0.693 3.533 1.00 98.44 186 TYR A C 1
ATOM 1470 O O . TYR A 1 186 ? -14.427 -0.244 3.789 1.00 98.44 186 TYR A O 1
ATOM 1478 N N . LYS A 1 187 ? -14.780 1.764 2.863 1.00 98.62 187 LYS A N 1
ATOM 1479 C CA . LYS A 1 187 ? -13.440 1.972 2.315 1.00 98.62 187 LYS A CA 1
ATOM 1480 C C . LYS A 1 187 ? -12.784 3.121 3.070 1.00 98.62 187 LYS A C 1
ATOM 1482 O O . LYS A 1 187 ? -13.154 4.280 2.901 1.00 98.62 187 LYS A O 1
ATOM 1487 N N . ILE A 1 188 ? -11.806 2.786 3.905 1.00 98.81 188 ILE A N 1
ATOM 1488 C CA . ILE A 1 188 ? -10.927 3.755 4.562 1.00 98.81 188 ILE A CA 1
ATOM 1489 C C . ILE A 1 188 ? -9.851 4.142 3.553 1.00 98.81 188 ILE A C 1
ATOM 1491 O O . ILE A 1 188 ? -9.003 3.317 3.208 1.00 98.81 188 ILE A O 1
ATOM 1495 N N . LYS A 1 189 ? -9.870 5.384 3.082 1.00 98.75 189 LYS A N 1
ATOM 1496 C CA . LYS A 1 189 ? -8.925 5.899 2.091 1.00 98.75 189 LYS A CA 1
ATOM 1497 C C . LYS A 1 189 ? -7.982 6.895 2.744 1.00 98.75 189 LYS A C 1
ATOM 1499 O O . LYS A 1 189 ? -8.435 7.855 3.356 1.00 98.75 189 LYS A O 1
ATOM 1504 N N . ILE A 1 190 ? -6.678 6.667 2.617 1.00 98.81 190 ILE A N 1
ATOM 1505 C CA . ILE A 1 190 ? -5.639 7.507 3.224 1.00 98.81 190 ILE A CA 1
ATOM 1506 C C . ILE A 1 190 ? -4.610 7.864 2.155 1.00 98.81 190 ILE A C 1
ATOM 1508 O O . ILE A 1 190 ? -4.045 6.980 1.509 1.00 98.81 190 ILE A O 1
ATOM 1512 N N . CYS A 1 191 ? -4.358 9.159 1.985 1.00 98.69 191 CYS A N 1
ATOM 1513 C CA . CYS A 1 191 ? -3.365 9.700 1.069 1.00 98.69 191 CYS A CA 1
ATOM 1514 C C . CYS A 1 191 ? -2.294 10.476 1.837 1.00 98.69 191 CYS A C 1
ATOM 1516 O O . CYS A 1 191 ? -2.622 11.322 2.665 1.00 98.69 191 CYS A O 1
ATOM 1518 N N . GLY A 1 192 ? -1.018 10.212 1.557 1.00 97.62 192 GLY A N 1
ATOM 1519 C CA . GLY A 1 192 ? 0.103 10.859 2.244 1.00 97.62 192 GLY A CA 1
ATOM 1520 C C . GLY A 1 192 ? 1.426 10.769 1.487 1.00 97.62 192 GLY A C 1
ATOM 1521 O O . GLY A 1 192 ? 1.504 10.147 0.424 1.00 97.62 192 GLY A O 1
ATOM 1522 N N . ASP A 1 193 ? 2.467 11.389 2.043 1.00 93.75 193 ASP A N 1
ATOM 1523 C CA . ASP A 1 193 ? 3.833 11.432 1.482 1.00 93.75 193 ASP A CA 1
ATOM 1524 C C . ASP A 1 193 ? 4.575 10.079 1.548 1.00 93.75 193 ASP A C 1
ATOM 1526 O O . ASP A 1 193 ? 5.558 9.838 0.845 1.00 93.75 193 ASP A O 1
ATOM 1530 N N . GLY A 1 194 ? 4.076 9.148 2.355 1.00 89.38 194 GLY A N 1
ATOM 1531 C CA . GLY A 1 194 ? 4.575 7.788 2.458 1.00 89.38 194 GLY A CA 1
ATOM 1532 C C . GLY A 1 194 ? 4.169 7.146 3.775 1.00 89.38 194 GLY A C 1
ATOM 1533 O O . GLY A 1 194 ? 3.707 7.804 4.698 1.00 89.38 194 GLY A O 1
ATOM 1534 N N . PHE A 1 195 ? 4.359 5.836 3.883 1.00 91.12 195 PHE A N 1
ATOM 1535 C CA . PHE A 1 195 ? 3.967 5.080 5.068 1.00 91.12 195 PHE A CA 1
ATOM 1536 C C . PHE A 1 195 ? 5.040 4.053 5.399 1.00 91.12 195 PHE A C 1
ATOM 1538 O O . PHE A 1 195 ? 5.715 3.547 4.499 1.00 91.12 195 PHE A O 1
ATOM 1545 N N . GLY A 1 196 ? 5.220 3.795 6.693 1.00 88.25 196 GLY A N 1
ATOM 1546 C CA . GLY A 1 196 ? 6.098 2.738 7.173 1.00 88.25 196 GLY A CA 1
ATOM 1547 C C . GLY A 1 196 ? 5.451 1.361 7.045 1.00 88.25 196 GLY A C 1
ATOM 1548 O O . GLY A 1 196 ? 4.293 1.218 6.639 1.00 88.25 196 GLY A O 1
ATOM 1549 N N . TYR A 1 197 ? 6.217 0.342 7.427 1.00 89.62 197 TYR A N 1
ATOM 1550 C CA . TYR A 1 197 ? 5.743 -1.037 7.481 1.00 89.62 197 TYR A CA 1
ATOM 1551 C C . TYR A 1 197 ? 4.477 -1.153 8.346 1.00 89.62 197 TYR A C 1
ATOM 1553 O O . TYR A 1 197 ? 4.438 -0.635 9.466 1.00 89.62 197 TYR A O 1
ATOM 1561 N N . ASN A 1 198 ? 3.440 -1.816 7.822 1.00 92.94 198 ASN A N 1
ATOM 1562 C CA . ASN A 1 198 ? 2.123 -1.999 8.445 1.00 92.94 198 ASN A CA 1
ATOM 1563 C C . ASN A 1 198 ? 1.322 -0.733 8.796 1.00 92.94 198 ASN A C 1
ATOM 1565 O O . ASN A 1 198 ? 0.198 -0.876 9.283 1.00 92.94 198 ASN A O 1
ATOM 1569 N N . THR A 1 199 ? 1.818 0.485 8.551 1.00 95.00 199 THR A N 1
ATOM 1570 C CA . THR A 1 199 ? 1.219 1.697 9.137 1.00 95.00 199 THR A CA 1
ATOM 1571 C C . THR A 1 199 ? -0.258 1.867 8.809 1.00 95.00 199 THR A C 1
ATOM 1573 O O . THR A 1 199 ? -1.076 2.026 9.713 1.00 95.00 199 THR A O 1
ATOM 1576 N N . ILE A 1 200 ? -0.637 1.720 7.538 1.00 97.31 200 ILE A N 1
ATOM 1577 C CA . ILE A 1 200 ? -2.045 1.823 7.126 1.00 97.31 200 ILE A CA 1
ATOM 1578 C C . ILE A 1 200 ? -2.912 0.734 7.773 1.00 97.31 200 ILE A C 1
ATOM 1580 O O . ILE A 1 200 ? -4.045 0.996 8.164 1.00 97.31 200 ILE A O 1
ATOM 1584 N N . ARG A 1 201 ? -2.382 -0.483 7.936 1.00 98.12 201 ARG A N 1
ATOM 1585 C CA . ARG A 1 201 ? -3.107 -1.619 8.533 1.00 98.12 201 ARG A CA 1
ATOM 1586 C C . ARG A 1 201 ? -3.336 -1.420 10.031 1.00 98.12 201 ARG A C 1
ATOM 1588 O O . ARG A 1 201 ? -4.362 -1.856 10.548 1.00 98.12 201 ARG A O 1
ATOM 1595 N N . ILE A 1 202 ? -2.395 -0.774 10.720 1.00 98.12 202 ILE A N 1
ATOM 1596 C CA . ILE A 1 202 ? -2.511 -0.438 12.145 1.00 98.12 202 ILE A CA 1
ATOM 1597 C C . ILE A 1 202 ? -3.471 0.743 12.336 1.00 98.12 202 ILE A C 1
ATOM 1599 O O . ILE A 1 202 ? -4.313 0.703 13.234 1.00 98.12 202 ILE A O 1
ATOM 1603 N N . ILE A 1 203 ? -3.407 1.762 11.471 1.00 98.44 203 ILE A N 1
ATOM 1604 C CA . ILE A 1 203 ? -4.379 2.866 11.472 1.00 98.44 203 ILE A CA 1
ATOM 1605 C C . ILE A 1 203 ? -5.789 2.318 11.243 1.00 98.44 203 ILE A C 1
ATOM 1607 O O . ILE A 1 203 ? -6.675 2.588 12.047 1.00 98.44 203 ILE A O 1
ATOM 1611 N N . ALA A 1 204 ? -5.992 1.486 10.218 1.00 98.62 204 ALA A N 1
ATOM 1612 C CA . ALA A 1 204 ? -7.291 0.881 9.932 1.00 98.62 204 ALA A CA 1
ATOM 1613 C C . ALA A 1 204 ? -7.811 0.038 11.111 1.00 98.62 204 ALA A C 1
ATOM 1615 O O . ALA A 1 204 ? -8.975 0.161 11.480 1.00 98.62 204 ALA A O 1
ATOM 1616 N N . GLY A 1 205 ? -6.953 -0.751 11.767 1.00 98.62 205 GLY A N 1
ATOM 1617 C CA . GLY A 1 205 ? -7.339 -1.502 12.969 1.00 98.62 205 GLY A CA 1
ATOM 1618 C C . GLY A 1 205 ? -7.683 -0.613 14.161 1.00 98.62 205 GLY A C 1
ATOM 1619 O O . GLY A 1 205 ? -8.574 -0.936 14.944 1.00 98.62 205 GLY A O 1
ATOM 1620 N N . THR A 1 206 ? -7.017 0.534 14.285 1.00 98.69 206 THR A N 1
ATOM 1621 C CA . THR A 1 206 ? -7.353 1.538 15.302 1.00 98.69 206 THR A CA 1
ATOM 1622 C C . THR A 1 206 ? -8.694 2.196 14.992 1.00 98.69 206 THR A C 1
ATOM 1624 O O . THR A 1 206 ? -9.513 2.332 15.889 1.00 98.69 206 THR A O 1
ATOM 1627 N N . LEU A 1 207 ? -8.962 2.540 13.733 1.00 98.75 207 LEU A N 1
ATOM 1628 C CA . LEU A 1 207 ? -10.247 3.102 13.314 1.00 98.75 207 LEU A CA 1
ATOM 1629 C C . LEU A 1 207 ? -11.399 2.118 13.534 1.00 98.75 207 LEU A C 1
ATOM 1631 O O . LEU A 1 207 ? -12.453 2.535 13.994 1.00 98.75 207 LEU A O 1
ATOM 1635 N N . VAL A 1 208 ? -11.190 0.818 13.302 1.00 98.50 208 VAL A N 1
ATOM 1636 C CA . VAL A 1 208 ? -12.172 -0.219 13.668 1.00 98.50 208 VAL A CA 1
ATOM 1637 C C . VAL A 1 208 ? -12.445 -0.206 15.174 1.00 98.50 208 VAL A C 1
ATOM 1639 O O . VAL A 1 208 ? -13.604 -0.144 15.569 1.00 98.50 208 VAL A O 1
ATOM 1642 N N . LYS A 1 209 ? -11.401 -0.182 16.016 1.00 98.19 209 LYS A N 1
ATOM 1643 C CA . LYS A 1 209 ? -11.549 -0.081 17.482 1.00 98.19 209 LYS A CA 1
ATOM 1644 C C . LYS A 1 209 ? -12.346 1.164 17.898 1.00 98.19 209 LYS A C 1
ATOM 1646 O O . LYS A 1 209 ? -13.176 1.075 18.794 1.00 98.19 209 LYS A O 1
ATOM 1651 N N . ILE A 1 210 ? -12.106 2.302 17.248 1.00 98.50 210 ILE A N 1
ATOM 1652 C CA . ILE A 1 210 ? -12.829 3.559 17.496 1.00 98.50 210 ILE A CA 1
ATOM 1653 C C . ILE A 1 210 ? -14.289 3.467 17.047 1.00 98.50 210 ILE A C 1
ATOM 1655 O O . ILE A 1 210 ? -15.177 3.879 17.783 1.00 98.50 210 ILE A O 1
ATOM 1659 N N . GLY A 1 211 ? -14.554 2.896 15.872 1.00 98.12 211 GLY A N 1
ATOM 1660 C CA . GLY A 1 211 ? -15.919 2.673 15.401 1.00 98.12 211 GLY A CA 1
ATOM 1661 C C . GLY A 1 211 ? -16.700 1.716 16.303 1.00 98.12 211 GLY A C 1
ATOM 1662 O O . GLY A 1 211 ? -17.897 1.888 16.472 1.00 98.12 211 GLY A O 1
ATOM 1663 N N . GLN A 1 212 ? -16.035 0.745 16.928 1.00 97.06 212 GLN A N 1
ATOM 1664 C CA . GLN A 1 212 ? -16.672 -0.168 17.881 1.00 97.06 212 GLN A CA 1
ATOM 1665 C C . GLN A 1 212 ? -16.967 0.481 19.239 1.00 97.06 212 GLN A C 1
ATOM 1667 O O . GLN A 1 212 ? -17.923 0.090 19.902 1.00 97.06 212 GLN A O 1
ATOM 1672 N N . SER A 1 213 ? -16.152 1.448 19.677 1.00 96.81 213 SER A N 1
ATOM 1673 C CA . SER A 1 213 ? -16.366 2.151 20.949 1.00 96.81 213 SER A CA 1
ATOM 1674 C C . SER A 1 213 ? -17.240 3.402 20.827 1.00 96.81 213 SER A C 1
ATOM 1676 O O . SER A 1 213 ? -17.760 3.868 21.838 1.00 96.81 213 SER A O 1
ATOM 1678 N N . GLY A 1 214 ? -17.354 3.985 19.629 1.00 96.44 214 GLY A N 1
ATOM 1679 C CA . GLY A 1 214 ? -18.038 5.259 19.380 1.00 96.44 214 GLY A CA 1
ATOM 1680 C C . GLY A 1 214 ? -17.275 6.503 19.865 1.00 96.44 214 GLY A C 1
ATOM 1681 O O . GLY A 1 214 ? -17.725 7.626 19.655 1.00 96.44 214 GLY A O 1
ATOM 1682 N N . ASN A 1 215 ? -16.106 6.343 20.497 1.00 96.56 215 ASN A N 1
ATOM 1683 C CA . ASN A 1 215 ? -15.347 7.447 21.094 1.00 96.56 215 ASN A CA 1
ATOM 1684 C C . ASN A 1 215 ? -14.184 7.887 20.191 1.00 96.56 215 ASN A C 1
ATOM 1686 O O . ASN A 1 215 ? -13.071 7.365 20.285 1.00 96.56 215 ASN A O 1
ATOM 1690 N N . ALA A 1 216 ? -14.437 8.857 19.310 1.00 97.44 216 ALA A N 1
ATOM 1691 C CA . ALA A 1 216 ? -13.456 9.341 18.335 1.00 97.44 216 ALA A CA 1
ATOM 1692 C C . ALA A 1 216 ? -12.218 9.995 18.973 1.00 97.44 216 ALA A C 1
ATOM 1694 O O . ALA A 1 216 ? -11.115 9.909 18.429 1.00 97.44 216 ALA A O 1
ATOM 1695 N N . GLU A 1 217 ? -12.383 10.645 20.123 1.00 97.12 217 GLU A N 1
ATOM 1696 C CA . GLU A 1 217 ? -11.341 11.376 20.844 1.00 97.12 217 GLU A CA 1
ATOM 1697 C C . GLU A 1 217 ? -10.212 10.455 21.323 1.00 97.12 217 GLU A C 1
ATOM 1699 O O . GLU A 1 217 ? -9.060 10.885 21.444 1.00 97.12 217 GLU A O 1
ATOM 1704 N N . ASP A 1 218 ? -10.502 9.170 21.538 1.00 97.38 218 ASP A N 1
ATOM 1705 C CA . ASP A 1 218 ? -9.480 8.186 21.896 1.00 97.38 218 ASP A CA 1
ATOM 1706 C C . ASP A 1 218 ? -8.450 7.988 20.777 1.00 97.38 218 ASP A C 1
ATOM 1708 O O . ASP A 1 218 ? -7.297 7.660 21.064 1.00 97.38 218 ASP A O 1
ATOM 1712 N N . PHE A 1 219 ? -8.798 8.270 19.516 1.00 97.94 219 PHE A N 1
ATOM 1713 C CA . PHE A 1 219 ? -7.841 8.220 18.410 1.00 97.94 219 PHE A CA 1
ATOM 1714 C C . PHE A 1 219 ? -6.697 9.223 18.608 1.00 97.94 219 PHE A C 1
ATOM 1716 O O . PHE A 1 219 ? -5.527 8.879 18.426 1.00 97.94 219 PHE A O 1
ATOM 1723 N N . VAL A 1 220 ? -7.023 10.446 19.043 1.00 97.19 220 VAL A N 1
ATOM 1724 C CA . VAL A 1 220 ? -6.032 11.497 19.323 1.00 97.19 220 VAL A CA 1
ATOM 1725 C C . VAL A 1 220 ? -5.126 11.071 20.472 1.00 97.19 220 VAL A C 1
ATOM 1727 O O . VAL A 1 220 ? -3.906 11.177 20.352 1.00 97.19 220 VAL A O 1
ATOM 1730 N N . LYS A 1 221 ? -5.698 10.515 21.548 1.00 97.31 221 LYS A N 1
ATOM 1731 C CA . LYS A 1 221 ? -4.926 10.006 22.695 1.00 97.31 221 LYS A CA 1
ATOM 1732 C C . LYS A 1 221 ? -3.958 8.901 22.271 1.00 97.31 221 LYS A C 1
ATOM 1734 O O . LYS A 1 221 ? -2.791 8.923 22.656 1.00 97.31 221 LYS A O 1
ATOM 1739 N N . ILE A 1 222 ? -4.414 7.956 21.446 1.00 97.62 222 ILE A N 1
ATOM 1740 C CA . ILE A 1 222 ? -3.580 6.868 20.918 1.00 97.62 222 ILE A CA 1
ATOM 1741 C C . ILE A 1 222 ? -2.429 7.437 20.087 1.00 97.62 222 ILE A C 1
ATOM 1743 O O . ILE A 1 222 ? -1.274 7.091 20.341 1.00 97.62 222 ILE A O 1
ATOM 1747 N N . MET A 1 223 ? -2.722 8.334 19.144 1.00 96.19 223 MET A N 1
ATOM 1748 C CA . MET A 1 223 ? -1.710 8.957 18.289 1.00 96.19 223 MET A CA 1
ATOM 1749 C C . MET A 1 223 ? -0.667 9.727 19.114 1.00 96.19 223 MET A C 1
ATOM 1751 O O . MET A 1 223 ? 0.533 9.509 18.951 1.00 96.19 223 MET A O 1
ATOM 1755 N N . GLN A 1 224 ? -1.112 10.557 20.061 1.00 96.50 224 GLN A N 1
ATOM 1756 C CA . GLN A 1 224 ? -0.238 11.348 20.935 1.00 96.50 224 GLN A CA 1
ATOM 1757 C C . GLN A 1 224 ? 0.577 10.496 21.910 1.00 96.50 224 GLN A C 1
ATOM 1759 O O . GLN A 1 224 ? 1.683 10.889 22.277 1.00 96.50 224 GLN A O 1
ATOM 1764 N N . SER A 1 225 ? 0.075 9.321 22.302 1.00 96.81 225 SER A N 1
ATOM 1765 C CA . SER A 1 225 ? 0.800 8.423 23.207 1.00 96.81 225 SER A CA 1
ATOM 1766 C C . SER A 1 225 ? 2.093 7.874 22.607 1.00 96.81 225 SER A C 1
ATOM 1768 O O . SER A 1 225 ? 2.953 7.408 23.352 1.00 96.81 225 SER A O 1
ATOM 1770 N N . LYS A 1 226 ? 2.214 7.872 21.268 1.00 94.81 226 LYS A N 1
ATOM 1771 C CA . LYS A 1 226 ? 3.337 7.278 20.519 1.00 94.81 226 LYS A CA 1
ATOM 1772 C C . LYS A 1 226 ? 3.639 5.823 20.907 1.00 94.81 226 LYS A C 1
ATOM 1774 O O . LYS A 1 226 ? 4.714 5.314 20.613 1.00 94.81 226 LYS A O 1
ATOM 1779 N N . ASN A 1 227 ? 2.690 5.135 21.539 1.00 94.88 227 ASN A N 1
ATOM 1780 C CA . ASN A 1 227 ? 2.860 3.776 22.021 1.00 94.88 227 ASN A CA 1
ATOM 1781 C C . ASN A 1 227 ? 2.019 2.820 21.174 1.00 94.88 227 ASN A C 1
ATOM 1783 O O . ASN A 1 227 ? 0.786 2.849 21.207 1.00 94.88 227 ASN A O 1
ATOM 1787 N N . ARG A 1 228 ? 2.699 1.927 20.447 1.00 94.50 228 ARG A N 1
ATOM 1788 C CA . ARG A 1 228 ? 2.068 0.918 19.589 1.00 94.50 228 ARG A CA 1
ATOM 1789 C C . ARG A 1 228 ? 1.062 0.038 20.333 1.00 94.50 228 ARG A C 1
ATOM 1791 O O . ARG A 1 228 ? 0.098 -0.398 19.711 1.00 94.50 228 ARG A O 1
ATOM 1798 N N . GLN A 1 229 ? 1.247 -0.216 21.627 1.00 95.31 229 GLN A N 1
ATOM 1799 C CA . GLN A 1 229 ? 0.339 -1.058 22.418 1.00 95.31 229 GLN A CA 1
ATOM 1800 C C . GLN A 1 229 ? -1.051 -0.432 22.611 1.00 95.31 229 GLN A C 1
ATOM 1802 O O . GLN A 1 229 ? -2.023 -1.157 22.801 1.00 95.31 229 GLN A O 1
ATOM 1807 N N . ASN A 1 230 ? -1.166 0.896 22.510 1.00 96.44 230 ASN A N 1
ATOM 1808 C CA . ASN A 1 230 ? -2.446 1.598 22.650 1.00 96.44 230 ASN A CA 1
ATOM 1809 C C . ASN A 1 230 ? -3.294 1.539 21.366 1.00 96.44 230 ASN A C 1
ATOM 1811 O O . ASN A 1 230 ? -4.527 1.644 21.419 1.00 96.44 230 ASN A O 1
ATOM 1815 N N . ALA A 1 231 ? -2.632 1.369 20.218 1.00 97.31 231 ALA A N 1
ATOM 1816 C CA . ALA A 1 231 ? -3.263 1.273 18.910 1.00 97.31 231 ALA A CA 1
ATOM 1817 C C . ALA A 1 231 ? -4.003 -0.057 18.714 1.00 97.31 231 ALA A C 1
ATOM 1819 O O . ALA A 1 231 ? -3.812 -1.029 19.444 1.00 97.31 231 ALA A O 1
ATOM 1820 N N . GLY A 1 232 ? -4.857 -0.102 17.693 1.00 97.06 232 GLY A N 1
ATOM 1821 C CA . GLY A 1 232 ? -5.564 -1.319 17.311 1.00 97.06 232 GLY A CA 1
ATOM 1822 C C . GLY A 1 232 ? -4.632 -2.439 16.836 1.00 97.06 232 GLY A C 1
ATOM 1823 O O . GLY A 1 232 ? -3.412 -2.285 16.672 1.00 97.06 232 GLY A O 1
ATOM 1824 N N . ILE A 1 233 ? -5.222 -3.605 16.588 1.00 97.06 233 ILE A N 1
ATOM 1825 C CA . ILE A 1 233 ? -4.498 -4.724 15.981 1.00 97.06 233 ILE A CA 1
ATOM 1826 C C . ILE A 1 233 ? -3.989 -4.341 14.585 1.00 97.06 233 ILE A C 1
ATOM 1828 O O . ILE A 1 233 ? -4.540 -3.474 13.909 1.00 97.06 233 ILE A O 1
ATOM 1832 N N . THR A 1 234 ? -2.934 -5.007 14.124 1.00 97.88 234 THR A N 1
ATOM 1833 C CA . THR A 1 234 ? -2.541 -4.903 12.716 1.00 97.88 234 THR A CA 1
ATOM 1834 C C . THR A 1 234 ? -3.527 -5.721 11.888 1.00 97.88 234 THR A C 1
ATOM 1836 O O . THR A 1 234 ? -3.492 -6.951 11.937 1.00 97.88 234 THR A O 1
ATOM 1839 N N . LEU A 1 235 ? -4.398 -5.067 11.116 1.00 98.25 235 LEU A N 1
ATOM 1840 C CA . LEU A 1 235 ? -5.366 -5.785 10.283 1.00 98.25 235 LEU A CA 1
ATOM 1841 C C . LEU A 1 235 ? -4.675 -6.645 9.208 1.00 98.25 235 LEU A C 1
ATOM 1843 O O . LEU A 1 235 ? -3.545 -6.344 8.818 1.00 98.25 235 LEU A O 1
ATOM 1847 N N . PRO A 1 236 ? -5.303 -7.722 8.702 1.00 98.00 236 PRO A N 1
ATOM 1848 C CA . PRO A 1 236 ? -4.708 -8.561 7.660 1.00 98.00 236 PRO A CA 1
ATOM 1849 C C . PRO A 1 236 ? -4.490 -7.783 6.347 1.00 98.00 236 PRO A C 1
ATOM 1851 O O . PRO A 1 236 ? -5.207 -6.818 6.075 1.00 98.00 236 PRO A O 1
ATOM 1854 N N . PRO A 1 237 ? -3.537 -8.194 5.493 1.00 97.88 237 PRO A N 1
ATOM 1855 C CA . PRO A 1 237 ? -3.213 -7.467 4.264 1.00 97.88 237 PRO A CA 1
ATOM 1856 C C . PRO A 1 237 ? -4.309 -7.565 3.193 1.00 97.88 237 PRO A C 1
ATOM 1858 O O . PRO A 1 237 ? -4.396 -6.693 2.340 1.00 97.88 237 PRO A O 1
ATOM 1861 N N . LYS A 1 238 ? -5.182 -8.580 3.269 1.00 96.81 238 LYS A N 1
ATOM 1862 C CA . LYS A 1 238 ? -6.234 -8.870 2.277 1.00 96.81 238 LYS A CA 1
ATOM 1863 C C . LYS A 1 238 ? -7.192 -7.706 1.986 1.00 96.81 238 LYS A C 1
ATOM 1865 O O . LYS A 1 238 ? -7.760 -7.650 0.906 1.00 96.81 238 LYS A O 1
ATOM 1870 N N . GLY A 1 239 ? -7.391 -6.813 2.957 1.00 97.69 239 GLY A N 1
ATOM 1871 C CA . GLY A 1 239 ? -8.247 -5.635 2.812 1.00 97.69 239 GLY A CA 1
ATOM 1872 C C . GLY A 1 239 ? -7.522 -4.407 2.265 1.00 97.69 239 GLY A C 1
ATOM 1873 O O . GLY A 1 239 ? -8.185 -3.434 1.924 1.00 97.69 239 GLY A O 1
ATOM 1874 N N . LEU A 1 240 ? -6.186 -4.432 2.203 1.00 98.69 240 LEU A N 1
ATOM 1875 C CA . LEU A 1 240 ? -5.363 -3.290 1.827 1.00 98.69 240 LEU A CA 1
ATOM 1876 C C . LEU A 1 240 ? -4.986 -3.336 0.345 1.00 98.69 240 LEU A C 1
ATOM 1878 O O . LEU A 1 240 ? -4.383 -4.299 -0.139 1.00 98.69 240 LEU A O 1
ATOM 1882 N N . VAL A 1 241 ? -5.251 -2.226 -0.335 1.00 98.69 241 VAL A N 1
ATOM 1883 C CA . VAL A 1 241 ? -4.820 -1.965 -1.705 1.00 98.69 241 VAL A CA 1
ATOM 1884 C C . VAL A 1 241 ? -4.032 -0.659 -1.737 1.00 98.69 241 VAL A C 1
ATOM 1886 O O . VAL A 1 241 ? -4.488 0.365 -1.227 1.00 98.69 241 VAL A O 1
ATOM 1889 N N . LEU A 1 242 ? -2.847 -0.678 -2.349 1.00 98.56 242 LEU A N 1
ATOM 1890 C CA . LEU A 1 242 ? -2.212 0.542 -2.846 1.00 98.56 242 LEU A CA 1
ATOM 1891 C C . LEU A 1 242 ? -2.996 0.996 -4.081 1.00 98.56 242 LEU A C 1
ATOM 1893 O O . LEU A 1 242 ? -2.834 0.444 -5.170 1.00 98.56 242 LEU A O 1
ATOM 1897 N N . GLU A 1 243 ? -3.900 1.950 -3.880 1.00 98.44 243 GLU A N 1
ATOM 1898 C CA . GLU A 1 243 ? -4.824 2.430 -4.906 1.00 98.44 243 GLU A CA 1
ATOM 1899 C C . GLU A 1 243 ? -4.062 3.194 -5.983 1.00 98.44 243 GLU A C 1
ATOM 1901 O O . GLU A 1 243 ? -4.222 2.892 -7.158 1.00 98.44 243 GLU A O 1
ATOM 1906 N N . SER A 1 244 ? -3.202 4.141 -5.595 1.00 98.19 244 SER A N 1
ATOM 1907 C CA . SER A 1 244 ? -2.424 4.921 -6.557 1.00 98.19 244 SER A CA 1
ATOM 1908 C C . SER A 1 244 ? -1.115 5.470 -6.003 1.00 98.19 244 SER A C 1
ATOM 1910 O O . SER A 1 244 ? -0.950 5.681 -4.797 1.00 98.19 244 SER A O 1
ATOM 1912 N N . VAL A 1 245 ? -0.184 5.736 -6.920 1.00 97.94 245 VAL A N 1
ATOM 1913 C CA . VAL A 1 245 ? 1.061 6.462 -6.663 1.00 97.94 245 VAL A CA 1
ATOM 1914 C C . VAL A 1 245 ? 1.156 7.617 -7.650 1.00 97.94 245 VAL A C 1
ATOM 1916 O O . VAL A 1 245 ? 1.262 7.401 -8.857 1.00 97.94 245 VAL A O 1
ATOM 1919 N N . GLU A 1 246 ? 1.142 8.846 -7.141 1.00 97.31 246 GLU A N 1
ATOM 1920 C CA . GLU A 1 246 ? 1.327 10.028 -7.978 1.00 97.31 246 GLU A CA 1
ATOM 1921 C C . GLU A 1 246 ? 2.822 10.287 -8.175 1.00 97.31 246 GLU A C 1
ATOM 1923 O O . GLU A 1 246 ? 3.582 10.369 -7.207 1.00 97.31 246 GLU A O 1
ATOM 1928 N N . VAL A 1 247 ? 3.241 10.397 -9.435 1.00 96.56 247 VAL A N 1
ATOM 1929 C CA . VAL A 1 247 ? 4.640 10.574 -9.841 1.00 96.56 247 VAL A CA 1
ATOM 1930 C C . VAL A 1 247 ? 4.749 11.837 -10.687 1.00 96.56 247 VAL A C 1
ATOM 1932 O O . VAL A 1 247 ? 4.025 11.970 -11.678 1.00 96.56 247 VAL A O 1
ATOM 1935 N N . THR A 1 248 ? 5.667 12.739 -10.334 1.00 95.50 248 THR A N 1
ATOM 1936 C CA . THR A 1 248 ? 6.033 13.854 -11.214 1.00 95.50 248 THR A CA 1
ATOM 1937 C C . THR A 1 248 ? 7.010 13.387 -12.289 1.00 95.50 248 THR A C 1
ATOM 1939 O O . THR A 1 248 ? 7.941 12.632 -12.025 1.00 95.50 248 THR A O 1
ATOM 1942 N N . TYR A 1 249 ? 6.788 13.835 -13.521 1.00 91.44 249 TYR A N 1
ATOM 1943 C CA . TYR A 1 249 ? 7.667 13.563 -14.663 1.00 91.44 249 TYR A CA 1
ATOM 1944 C C . TYR A 1 249 ? 8.338 14.841 -15.180 1.00 91.44 249 TYR A C 1
ATOM 1946 O O . TYR A 1 249 ? 8.802 14.864 -16.318 1.00 91.44 249 TYR A O 1
ATOM 1954 N N . GLN A 1 250 ? 8.302 15.916 -14.392 1.00 76.94 250 GLN A N 1
ATOM 1955 C CA . GLN A 1 250 ? 8.982 17.170 -14.708 1.00 76.94 250 GLN A CA 1
ATOM 1956 C C . GLN A 1 250 ? 10.481 17.051 -14.390 1.00 76.94 250 GLN A C 1
ATOM 1958 O O . GLN A 1 250 ? 10.854 16.279 -13.504 1.00 76.94 250 GLN A O 1
ATOM 1963 N N . LYS A 1 251 ? 11.303 17.778 -15.156 1.00 54.41 251 LYS A N 1
ATOM 1964 C CA . LYS A 1 251 ? 12.746 17.940 -14.925 1.00 54.41 251 LYS A CA 1
ATOM 1965 C C . LYS A 1 251 ? 13.002 18.916 -13.787 1.00 54.41 251 LYS A C 1
ATOM 1967 O O . LYS A 1 251 ? 12.249 19.912 -13.722 1.00 54.41 251 LYS A O 1
#